Protein AF-A0A7L2STH5-F1 (afdb_monomer_lite)

Organism: NCBI:txid98133

InterPro domains:
  IPR000276 G protein-coupled receptor, rhodopsin-like [PF00001] (1-154)
  IPR000276 G protein-coupled receptor, rhodopsin-like [PR00237] (47-70)
  IPR000276 G protein-coupled receptor, rhodopsin-like [PR00237] (91-115)
  IPR000276 G protein-coupled receptor, rhodopsin-like [PR00237] (137-163)
  IPR000371 P2Y3 purinoceptor [PR01065] (74-92)
  IPR000371 P2Y3 purinoceptor [PR01065] (115-133)
  IPR000371 P2Y3 purinoceptor [PR01065] (158-171)
  IPR000371 P2Y3 purinoceptor [PR01065] (171-186)
  IPR017452 GPCR, rhodopsin-like, 7TM [PS50262] (1-155)

Sequence (187 aa):
VCAAVWFIVIAQCLPTFVFASTGTQRNRTVCYDLSPPDRSAAYFPYGITLTFTGFLLPFVAILACYCSMARILCQKDELIGLAVHKRKDKAVRMVIIVVIVFSISFFPFHLTKTIYLIVRSSPSLPCPALQAFAIAYKCTRPFASMNSVLDPILFYFTQRKFRESTRYLLDKVSSKWRHDHCVTYGS

Secondary structure (DSSP, 8-state):
-HHHHHHHHHHHHTTHHHH-EEEEETTEEEEESS--GGGHHHHHHHHHHHHIIIIIHHHHHHHHHHHHHHHHHHT--TTS-HHHHHHHHHHHHHHHHHHHHHHHHHHHHHHHHHHHHHHHH-TT--HHHHHHHHHHHHHHHHHHHHHHHHHHHHHHHH-HHHHHHHHHHHHHHHHHHHHHHHHHH--

Radius of gyration: 23.77 Å; chains: 1; bounding box: 56×42×69 Å

Foldseek 3Di:
DVVVVVVVVCVLCVCQVVFFDWDADPNDIDTDSQHDLVCLVVSLVSLVVCLCVVPVVVLVVLVVVLVVLVVVLVPDDPPDDPVVNVVSVLVSVLSVVLSVLSCQQPVQQSVLSNVLSVQSNDPDDDPVVNVVSVVSNVVNNVSVVVSVVCVLVSCCVNPPVSVVVVVVVVVVVVVVVVVVCCVPPVD

Structure (mmCIF, N/CA/C/O backbone):
data_AF-A0A7L2STH5-F1
#
_entry.id   AF-A0A7L2STH5-F1
#
loop_
_atom_site.group_PDB
_atom_site.id
_atom_site.type_symbol
_atom_site.label_atom_id
_atom_site.label_alt_id
_atom_site.label_comp_id
_atom_site.label_asym_id
_atom_site.label_entity_id
_atom_site.label_seq_id
_atom_site.pdbx_PDB_ins_code
_atom_site.Cartn_x
_atom_site.Cartn_y
_atom_site.Cartn_z
_atom_site.occupancy
_atom_site.B_iso_or_equiv
_atom_site.auth_seq_id
_atom_site.auth_comp_id
_atom_site.auth_asym_id
_atom_site.auth_atom_id
_atom_site.pdbx_PDB_model_num
ATOM 1 N N . VAL A 1 1 ? -19.960 -9.996 0.647 1.00 86.62 1 VAL A N 1
ATOM 2 C CA . VAL A 1 1 ? -18.998 -8.866 0.556 1.00 86.62 1 VAL A CA 1
ATOM 3 C C . VAL A 1 1 ? -17.549 -9.340 0.646 1.00 86.62 1 VAL A C 1
ATOM 5 O O . VAL A 1 1 ? -16.856 -9.211 -0.348 1.00 86.62 1 VAL A O 1
ATOM 8 N N . CYS A 1 2 ? -17.090 -9.957 1.745 1.00 93.00 2 CYS A N 1
ATOM 9 C CA . CYS A 1 2 ? -15.679 -10.372 1.886 1.00 93.00 2 CYS A CA 1
ATOM 10 C C . CYS A 1 2 ? -15.190 -11.327 0.783 1.00 93.00 2 CYS A C 1
ATOM 12 O O . CYS A 1 2 ? -14.120 -11.112 0.228 1.00 93.00 2 CYS A O 1
ATOM 14 N N . ALA A 1 3 ? -15.990 -12.335 0.417 1.00 94.44 3 ALA A N 1
ATOM 15 C CA . ALA A 1 3 ? -15.651 -13.251 -0.676 1.00 94.44 3 ALA A CA 1
ATOM 16 C C . ALA A 1 3 ? -15.490 -12.526 -2.026 1.00 94.44 3 ALA A C 1
ATOM 18 O O . ALA A 1 3 ? -14.575 -12.826 -2.782 1.00 94.44 3 ALA A O 1
ATOM 19 N N . ALA A 1 4 ? -16.332 -11.521 -2.294 1.00 93.94 4 ALA A N 1
ATOM 20 C CA . ALA A 1 4 ? -16.232 -10.709 -3.503 1.00 93.94 4 ALA A CA 1
ATOM 21 C C . ALA A 1 4 ? -14.956 -9.853 -3.505 1.00 93.94 4 ALA A C 1
ATOM 23 O O . ALA A 1 4 ? -14.278 -9.782 -4.522 1.00 93.94 4 ALA A O 1
ATOM 24 N N . VAL A 1 5 ? -14.589 -9.260 -2.362 1.00 92.12 5 VAL A N 1
ATOM 25 C CA . VAL A 1 5 ? -13.327 -8.511 -2.223 1.00 92.12 5 VAL A CA 1
ATOM 26 C C . VAL A 1 5 ? -12.131 -9.418 -2.505 1.00 92.12 5 VAL A C 1
ATOM 28 O O . VAL A 1 5 ? -11.277 -9.054 -3.305 1.00 92.12 5 VAL A O 1
ATOM 31 N N . TRP A 1 6 ? -12.093 -10.617 -1.919 1.00 94.56 6 TRP A N 1
ATOM 32 C CA . TRP A 1 6 ? -11.024 -11.584 -2.180 1.00 94.56 6 TRP A CA 1
ATOM 33 C C . TRP A 1 6 ? -10.952 -11.999 -3.644 1.00 94.56 6 TRP A C 1
ATOM 35 O O . TRP A 1 6 ? -9.865 -12.025 -4.213 1.00 94.56 6 TRP A O 1
ATOM 45 N N . PHE A 1 7 ? -12.098 -12.272 -4.266 1.00 96.12 7 PHE A N 1
ATOM 46 C CA . PHE A 1 7 ? -12.151 -12.610 -5.683 1.00 96.12 7 PHE A CA 1
ATOM 47 C C . PHE A 1 7 ? -11.594 -11.480 -6.559 1.00 96.12 7 PHE A C 1
ATOM 49 O O . PHE A 1 7 ? -10.762 -11.735 -7.426 1.00 96.12 7 PHE A O 1
ATOM 56 N N . ILE A 1 8 ? -11.985 -10.228 -6.290 1.00 92.62 8 ILE A N 1
ATOM 57 C CA . ILE A 1 8 ? -11.468 -9.049 -6.999 1.00 92.62 8 ILE A CA 1
ATOM 58 C C . ILE A 1 8 ? -9.955 -8.919 -6.796 1.00 92.62 8 ILE A C 1
ATOM 60 O O . ILE A 1 8 ? -9.233 -8.746 -7.773 1.00 92.62 8 ILE A O 1
ATOM 64 N N . VAL A 1 9 ? -9.461 -9.040 -5.560 1.00 93.00 9 VAL A N 1
ATOM 65 C CA . VAL A 1 9 ? -8.022 -8.953 -5.257 1.00 93.00 9 VAL A CA 1
ATOM 66 C C . VAL A 1 9 ? -7.243 -10.035 -6.000 1.00 93.00 9 VAL A C 1
ATOM 68 O O . VAL A 1 9 ? -6.248 -9.727 -6.649 1.00 93.00 9 VAL A O 1
ATOM 71 N N . ILE A 1 10 ? -7.712 -11.284 -5.974 1.00 94.00 10 ILE A N 1
ATOM 72 C CA . ILE A 1 10 ? -7.073 -12.389 -6.696 1.00 94.00 10 ILE A CA 1
ATOM 73 C C . ILE A 1 10 ? -7.047 -12.086 -8.194 1.00 94.00 10 ILE A C 1
ATOM 75 O O . ILE A 1 10 ? -5.976 -12.122 -8.796 1.00 94.00 10 ILE A O 1
ATOM 79 N N . ALA A 1 11 ? -8.190 -11.719 -8.780 1.00 93.44 11 ALA A N 1
ATOM 80 C CA . ALA A 1 11 ? -8.290 -11.387 -10.198 1.00 93.44 11 ALA A CA 1
ATOM 81 C C . ALA A 1 11 ? -7.339 -10.247 -10.597 1.00 93.44 11 ALA A C 1
ATOM 83 O O . ALA A 1 11 ? -6.703 -10.316 -11.646 1.00 93.44 11 ALA A O 1
ATOM 84 N N . GLN A 1 12 ? -7.193 -9.230 -9.745 1.00 90.62 12 GLN A N 1
ATOM 85 C CA . GLN A 1 12 ? -6.251 -8.134 -9.957 1.00 90.62 12 GLN A CA 1
ATOM 86 C C . GLN A 1 12 ? -4.794 -8.555 -9.794 1.00 90.62 12 GLN A C 1
ATOM 88 O O . GLN A 1 12 ? -3.945 -8.013 -10.487 1.00 90.62 12 GLN A O 1
ATOM 93 N N . CYS A 1 13 ? -4.480 -9.503 -8.913 1.00 90.94 13 CYS A N 1
ATOM 94 C CA . CYS A 1 13 ? -3.115 -9.977 -8.716 1.00 90.94 13 CYS A CA 1
ATOM 95 C C . CYS A 1 13 ? -2.650 -10.939 -9.819 1.00 90.94 13 CYS A C 1
ATOM 97 O O . CYS A 1 13 ? -1.448 -10.976 -10.088 1.00 90.94 13 CYS A O 1
ATOM 99 N N . LEU A 1 14 ? -3.559 -11.676 -10.471 1.00 91.31 14 LEU A N 1
ATOM 100 C CA . LEU A 1 14 ? -3.227 -12.688 -11.486 1.00 91.31 14 LEU A CA 1
ATOM 101 C C . LEU A 1 14 ? -2.298 -12.183 -12.610 1.00 91.31 14 LEU A C 1
ATOM 103 O O . LEU A 1 14 ? -1.289 -12.844 -12.868 1.00 91.31 14 LEU A O 1
ATOM 107 N N . PRO A 1 15 ? -2.529 -11.018 -13.250 1.00 88.62 15 PRO A N 1
ATOM 108 C CA . PRO A 1 15 ? -1.648 -10.542 -14.316 1.00 88.62 15 PRO A CA 1
ATOM 109 C C . PRO A 1 15 ? -0.230 -10.216 -13.829 1.00 88.62 15 PRO A C 1
ATOM 111 O O . PRO A 1 15 ? 0.704 -10.212 -14.626 1.00 88.62 15 PRO A O 1
ATOM 114 N N . THR A 1 16 ? -0.024 -10.006 -12.522 1.00 88.50 16 THR A N 1
ATOM 115 C CA . THR A 1 16 ? 1.314 -9.791 -11.948 1.00 88.50 16 THR A CA 1
ATOM 116 C C . THR A 1 16 ? 2.232 -10.972 -12.234 1.00 88.50 16 THR A C 1
ATOM 118 O O . THR A 1 16 ? 3.403 -10.751 -12.515 1.00 88.50 16 THR A O 1
ATOM 121 N N . PHE A 1 17 ? 1.716 -12.205 -12.248 1.00 88.38 17 PHE A N 1
ATOM 122 C CA . PHE A 1 17 ? 2.516 -13.396 -12.550 1.00 88.38 17 PHE A CA 1
ATOM 123 C C . PHE A 1 17 ? 3.045 -13.421 -13.990 1.00 88.38 17 PHE A C 1
ATOM 125 O O . PHE A 1 17 ? 4.073 -14.035 -14.244 1.00 88.38 17 PHE A O 1
ATOM 132 N N . VAL A 1 18 ? 2.385 -12.727 -14.921 1.00 87.44 18 VAL A N 1
ATOM 133 C CA . VAL A 1 18 ? 2.827 -12.619 -16.322 1.00 87.44 18 VAL A CA 1
ATOM 134 C C . VAL A 1 18 ? 3.969 -11.605 -16.471 1.00 87.44 18 VAL A C 1
ATOM 136 O O . VAL A 1 18 ? 4.844 -11.757 -17.326 1.00 87.44 18 VAL A O 1
ATOM 139 N N . PHE A 1 19 ? 3.964 -10.555 -15.646 1.00 86.75 19 PHE A N 1
ATOM 140 C CA . PHE A 1 19 ? 4.980 -9.499 -15.667 1.00 86.75 19 PHE A CA 1
ATOM 141 C C . PHE A 1 19 ? 6.149 -9.752 -14.711 1.00 86.75 19 PHE A C 1
ATOM 143 O O . PHE A 1 19 ? 7.241 -9.222 -14.937 1.00 86.75 19 PHE A O 1
ATOM 150 N N . ALA A 1 20 ? 5.934 -10.564 -13.675 1.00 87.06 20 ALA A N 1
ATOM 151 C CA . ALA A 1 20 ? 6.965 -11.010 -12.756 1.00 87.06 20 ALA A CA 1
ATOM 152 C C . ALA A 1 20 ? 7.995 -11.842 -13.522 1.00 87.06 20 ALA A C 1
ATOM 154 O O . ALA A 1 20 ? 7.691 -12.884 -14.097 1.00 87.06 20 ALA A O 1
ATOM 155 N N . SER A 1 21 ? 9.231 -11.361 -13.533 1.00 88.75 21 SER A N 1
ATOM 156 C CA . SER A 1 21 ? 10.332 -12.025 -14.217 1.00 88.75 21 SER A CA 1
ATOM 157 C C . SER A 1 21 ? 11.617 -11.784 -13.452 1.00 88.75 21 SER A C 1
ATOM 159 O O . SER A 1 21 ? 11.814 -10.734 -12.833 1.00 88.75 21 SER A O 1
ATOM 161 N N . THR A 1 22 ? 12.524 -12.744 -13.536 1.00 89.62 22 THR A N 1
ATOM 162 C CA . THR A 1 22 ? 13.917 -12.544 -13.160 1.00 89.62 22 THR A CA 1
ATOM 163 C C . THR A 1 22 ? 14.709 -12.051 -14.367 1.00 89.62 22 THR A C 1
ATOM 165 O O . THR A 1 22 ? 14.290 -12.201 -15.516 1.00 89.62 22 THR A O 1
ATOM 168 N N . GLY A 1 23 ? 15.840 -11.411 -14.109 1.00 87.81 23 GLY A N 1
ATOM 169 C CA . GLY A 1 23 ? 16.795 -11.029 -15.140 1.00 87.81 23 GLY A CA 1
ATOM 170 C C . GLY A 1 23 ? 18.158 -10.741 -14.535 1.00 87.81 23 GLY A C 1
ATOM 171 O O . GLY A 1 23 ? 18.335 -10.816 -13.318 1.00 87.81 23 GLY A O 1
ATOM 172 N N . THR A 1 24 ? 19.122 -10.395 -15.379 1.00 89.62 24 THR A N 1
ATOM 173 C CA . THR A 1 24 ? 20.491 -10.108 -14.941 1.00 89.62 24 THR A CA 1
ATOM 174 C C . THR A 1 24 ? 20.780 -8.626 -15.105 1.00 89.62 24 THR A C 1
ATOM 176 O O . THR A 1 24 ? 20.715 -8.086 -16.207 1.00 89.62 24 THR A O 1
ATOM 179 N N . GLN A 1 25 ? 21.133 -7.954 -14.011 1.00 85.12 25 GLN A N 1
ATOM 180 C CA . GLN A 1 25 ? 21.538 -6.553 -14.019 1.00 85.12 25 GLN A CA 1
ATOM 181 C C . GLN A 1 25 ? 22.885 -6.407 -13.312 1.00 85.12 25 GLN A C 1
ATOM 183 O O . GLN A 1 25 ? 23.021 -6.782 -12.151 1.00 85.12 25 GLN A O 1
ATOM 188 N N . ARG A 1 26 ? 23.891 -5.849 -14.006 1.00 85.94 26 ARG A N 1
ATOM 189 C CA . ARG A 1 26 ? 25.264 -5.680 -13.478 1.00 85.94 26 ARG A CA 1
ATOM 190 C C . ARG A 1 26 ? 25.838 -6.983 -12.887 1.00 85.94 26 ARG A C 1
ATOM 192 O O . ARG A 1 26 ? 26.334 -6.990 -11.765 1.00 85.94 26 ARG A O 1
ATOM 199 N N . ASN A 1 27 ? 25.724 -8.083 -13.635 1.00 91.75 27 ASN A N 1
ATOM 200 C CA . ASN A 1 27 ? 26.167 -9.426 -13.234 1.00 91.75 27 ASN A CA 1
ATOM 201 C C . ASN A 1 27 ? 25.524 -9.963 -11.935 1.00 91.75 27 ASN A C 1
ATOM 203 O O . ASN A 1 27 ? 26.097 -10.804 -11.247 1.00 91.75 27 ASN A O 1
ATOM 207 N N . ARG A 1 28 ? 24.336 -9.462 -11.572 1.00 90.31 28 ARG A N 1
ATOM 208 C CA . ARG A 1 28 ? 23.531 -9.971 -10.457 1.00 90.31 28 ARG A CA 1
ATOM 209 C C . ARG A 1 28 ? 22.143 -10.350 -10.942 1.00 90.31 28 ARG A C 1
ATOM 211 O O . ARG A 1 28 ? 21.532 -9.607 -11.710 1.00 90.31 28 ARG A O 1
ATOM 218 N N . THR A 1 29 ? 21.637 -11.471 -10.447 1.00 92.19 29 THR A N 1
ATOM 219 C CA . THR A 1 29 ? 20.246 -11.873 -10.654 1.00 92.19 29 THR A CA 1
ATOM 220 C C . THR A 1 29 ? 19.333 -10.941 -9.864 1.00 92.19 29 THR A C 1
ATOM 222 O O . THR A 1 29 ? 19.491 -10.781 -8.653 1.00 92.19 29 THR A O 1
ATOM 225 N N . VAL A 1 30 ? 18.385 -10.310 -10.549 1.00 90.25 30 VAL A N 1
ATOM 226 C CA . VAL A 1 30 ? 17.371 -9.431 -9.962 1.00 90.25 30 VAL A CA 1
ATOM 227 C C . VAL A 1 30 ? 15.982 -9.992 -10.232 1.00 90.25 30 VAL A C 1
ATOM 229 O O . VAL A 1 30 ? 15.727 -10.569 -11.287 1.00 90.25 30 VAL A O 1
ATOM 232 N N . CYS A 1 31 ? 15.077 -9.810 -9.274 1.00 90.25 31 CYS A N 1
ATOM 233 C CA . CYS A 1 31 ? 13.653 -10.059 -9.457 1.00 90.25 31 CYS A CA 1
ATOM 234 C C . CYS A 1 31 ? 12.961 -8.722 -9.730 1.00 90.25 31 CYS A C 1
ATOM 236 O O . CYS A 1 31 ? 13.046 -7.801 -8.910 1.00 90.25 31 CYS A O 1
ATOM 238 N N . TYR A 1 32 ? 12.315 -8.603 -10.888 1.00 87.31 32 TYR A N 1
ATOM 239 C CA . TYR A 1 32 ? 11.509 -7.436 -11.218 1.00 87.31 32 TYR A CA 1
ATOM 240 C C . TYR A 1 32 ? 10.124 -7.597 -10.597 1.00 87.31 32 TYR A C 1
ATOM 242 O O . TYR A 1 32 ? 9.356 -8.473 -10.976 1.00 87.31 32 TYR A O 1
ATOM 250 N N . ASP A 1 33 ? 9.796 -6.718 -9.662 1.00 83.94 33 ASP A N 1
ATOM 251 C CA . ASP A 1 33 ? 8.503 -6.680 -8.974 1.00 83.94 33 ASP A CA 1
ATOM 252 C C . ASP A 1 33 ? 7.444 -5.822 -9.694 1.00 83.94 33 ASP A C 1
ATOM 254 O O . ASP A 1 33 ? 6.274 -5.835 -9.323 1.00 83.94 33 ASP A O 1
ATOM 258 N N . LEU A 1 34 ? 7.853 -5.072 -10.723 1.00 86.00 34 LEU A N 1
ATOM 259 C CA . LEU A 1 34 ? 6.963 -4.382 -11.661 1.00 86.00 34 LEU A CA 1
ATOM 260 C C . LEU A 1 34 ? 6.973 -5.132 -12.997 1.00 86.00 34 LEU A C 1
ATOM 262 O O . LEU A 1 34 ? 6.141 -5.995 -13.248 1.00 86.00 34 LEU A O 1
ATOM 266 N N . SER A 1 35 ? 7.958 -4.808 -13.835 1.00 88.31 35 SER A N 1
ATOM 267 C CA . SER A 1 35 ? 8.249 -5.488 -15.088 1.00 88.31 35 SER A CA 1
ATOM 268 C C . SER A 1 35 ? 9.704 -5.251 -15.516 1.00 88.31 35 SER A C 1
ATOM 270 O O . SER A 1 35 ? 10.304 -4.221 -15.148 1.00 88.31 35 SER A O 1
ATOM 272 N N . PRO A 1 36 ? 10.268 -6.161 -16.327 1.00 85.69 36 PRO A N 1
ATOM 273 C CA . PRO A 1 36 ? 11.510 -5.940 -17.063 1.00 85.69 36 PRO A CA 1
ATOM 274 C C . PRO A 1 36 ? 11.492 -4.656 -17.921 1.00 85.69 36 PRO A C 1
ATOM 276 O O . PRO A 1 36 ? 10.415 -4.200 -18.321 1.00 85.69 36 PRO A O 1
ATOM 279 N N . PRO A 1 37 ? 12.653 -4.023 -18.197 1.00 81.31 37 PRO A N 1
ATOM 280 C CA . PRO A 1 37 ? 12.761 -2.802 -19.011 1.00 81.31 37 PRO A CA 1
ATOM 281 C C . PRO A 1 37 ? 11.996 -2.852 -20.340 1.00 81.31 37 PRO A C 1
ATOM 283 O O . PRO A 1 37 ? 11.258 -1.914 -20.643 1.00 81.31 37 PRO A O 1
ATOM 286 N N . ASP A 1 38 ? 12.096 -3.968 -21.057 1.00 83.69 38 ASP A N 1
ATOM 287 C CA . ASP A 1 38 ? 11.477 -4.248 -22.358 1.00 83.69 38 ASP A CA 1
ATOM 288 C C . ASP A 1 38 ? 9.942 -4.315 -22.317 1.00 83.69 38 ASP A C 1
ATOM 290 O O . ASP A 1 38 ? 9.285 -3.957 -23.290 1.00 83.69 38 ASP A O 1
ATOM 294 N N . ARG A 1 39 ? 9.344 -4.685 -21.176 1.00 86.19 39 ARG A N 1
ATOM 295 C CA . ARG A 1 39 ? 7.877 -4.770 -20.995 1.00 86.19 39 ARG A CA 1
ATOM 296 C C . ARG A 1 39 ? 7.293 -3.610 -20.190 1.00 86.19 39 ARG A C 1
ATOM 298 O O . ARG A 1 39 ? 6.159 -3.681 -19.714 1.00 86.19 39 ARG A O 1
ATOM 305 N N . SER A 1 40 ? 8.060 -2.540 -19.997 1.00 85.62 40 SER A N 1
ATOM 306 C CA . SER A 1 40 ? 7.656 -1.382 -19.188 1.00 85.62 40 SER A CA 1
ATOM 307 C C . SER A 1 40 ? 6.401 -0.682 -19.708 1.00 85.62 40 SER A C 1
ATOM 309 O O . SER A 1 40 ? 5.474 -0.459 -18.932 1.00 85.62 40 SER A O 1
ATOM 311 N N . ALA A 1 41 ? 6.342 -0.408 -21.013 1.00 86.50 41 ALA A N 1
ATOM 312 C CA . ALA A 1 41 ? 5.208 0.259 -21.650 1.00 86.50 41 ALA A CA 1
ATOM 313 C C . ALA A 1 41 ? 3.913 -0.564 -21.544 1.00 86.50 41 ALA A C 1
ATOM 315 O O . ALA A 1 41 ? 2.858 -0.021 -21.231 1.00 86.50 41 ALA A O 1
ATOM 316 N N . ALA A 1 42 ? 4.003 -1.887 -21.719 1.00 89.06 42 ALA A N 1
ATOM 317 C CA . ALA A 1 42 ? 2.864 -2.794 -21.569 1.00 89.06 42 ALA A CA 1
ATOM 318 C C . ALA A 1 42 ? 2.390 -2.912 -20.108 1.00 89.06 42 ALA A C 1
ATOM 320 O O . ALA A 1 42 ? 1.197 -3.060 -19.850 1.00 89.06 42 ALA A O 1
ATOM 321 N N . TYR A 1 43 ? 3.311 -2.822 -19.142 1.00 90.19 43 TYR A N 1
ATOM 322 C CA . TYR A 1 43 ? 2.981 -2.861 -17.716 1.00 90.19 43 TYR A CA 1
ATOM 323 C C . TYR A 1 43 ? 2.338 -1.562 -17.218 1.00 90.19 43 TYR A C 1
ATOM 325 O O . TYR A 1 43 ? 1.527 -1.606 -16.297 1.00 90.19 43 TYR A O 1
ATOM 333 N N . PHE A 1 44 ? 2.691 -0.408 -17.794 1.00 90.12 44 PHE A N 1
ATOM 334 C CA . PHE A 1 44 ? 2.236 0.906 -17.330 1.00 90.12 44 PHE A CA 1
ATOM 335 C C . PHE A 1 44 ? 0.718 1.001 -17.067 1.00 90.12 44 PHE A C 1
ATOM 337 O O . PHE A 1 44 ? 0.361 1.302 -15.924 1.00 90.12 44 PHE A O 1
ATOM 344 N N . PRO A 1 45 ? -0.187 0.703 -18.027 1.00 91.25 45 PRO A N 1
ATOM 345 C CA . PRO A 1 45 ? -1.628 0.812 -17.789 1.00 91.25 45 PRO A CA 1
ATOM 346 C C . PRO A 1 45 ? -2.092 -0.102 -16.651 1.00 91.25 45 PRO A C 1
ATOM 348 O O . PRO A 1 45 ? -2.822 0.341 -15.768 1.00 91.25 45 PRO A O 1
ATOM 351 N N . TYR A 1 46 ? -1.593 -1.339 -16.603 1.00 92.00 46 TYR A N 1
ATOM 352 C CA . TYR A 1 46 ? -1.898 -2.288 -15.534 1.00 92.00 46 TYR A CA 1
ATOM 353 C C . TYR A 1 46 ? -1.415 -1.794 -14.160 1.00 92.00 46 TYR A C 1
ATOM 355 O O . TYR A 1 46 ? -2.172 -1.797 -13.187 1.00 92.00 46 TYR A O 1
ATOM 363 N N . GLY A 1 47 ? -0.174 -1.309 -14.076 1.00 91.69 47 GLY A N 1
ATOM 364 C CA . GLY A 1 47 ? 0.413 -0.778 -12.848 1.00 91.69 47 GLY A CA 1
ATOM 365 C C . GLY A 1 47 ? -0.329 0.446 -12.310 1.00 91.69 47 GLY A C 1
ATOM 366 O O . GLY A 1 47 ? -0.486 0.575 -11.093 1.00 91.69 47 GLY A O 1
ATOM 367 N N . ILE A 1 48 ? -0.817 1.312 -13.202 1.00 91.81 48 ILE A N 1
ATOM 368 C CA . ILE A 1 48 ? -1.668 2.450 -12.851 1.00 91.81 48 ILE A CA 1
ATOM 369 C C . ILE A 1 48 ? -3.030 1.962 -12.354 1.00 91.81 48 ILE A C 1
ATOM 371 O O . ILE A 1 48 ? -3.422 2.341 -11.250 1.00 91.81 48 ILE A O 1
ATOM 375 N N . THR A 1 49 ? -3.709 1.070 -13.083 1.00 91.62 49 THR A N 1
ATOM 376 C CA . THR A 1 49 ? -4.989 0.487 -12.646 1.00 91.62 49 THR A CA 1
ATOM 377 C C . THR A 1 49 ? -4.883 -0.108 -11.245 1.00 91.62 49 THR A C 1
ATOM 379 O O . THR A 1 49 ? -5.704 0.223 -10.394 1.00 91.62 49 THR A O 1
ATOM 382 N N . LEU A 1 50 ? -3.833 -0.888 -10.966 1.00 91.12 50 LEU A N 1
ATOM 383 C CA . LEU A 1 50 ? -3.584 -1.449 -9.636 1.00 91.12 50 LEU A CA 1
ATOM 384 C C . LEU A 1 50 ? -3.436 -0.380 -8.547 1.00 91.12 50 LEU A C 1
ATOM 386 O O . LEU A 1 50 ? -3.948 -0.560 -7.445 1.00 91.12 50 LEU A O 1
ATOM 390 N N . THR A 1 51 ? -2.737 0.726 -8.815 1.00 91.56 51 THR A N 1
ATOM 391 C CA . THR A 1 51 ? -2.623 1.818 -7.835 1.00 91.56 51 THR A CA 1
ATOM 392 C C . THR A 1 51 ? -3.973 2.497 -7.603 1.00 91.56 51 THR A C 1
ATOM 394 O O . THR A 1 51 ? -4.330 2.791 -6.461 1.00 91.56 51 THR A O 1
ATOM 397 N N . PHE A 1 52 ? -4.751 2.725 -8.659 1.00 90.88 52 PHE A N 1
ATOM 398 C CA . PHE A 1 52 ? -6.067 3.347 -8.534 1.00 90.88 52 PHE A CA 1
ATOM 399 C C . PHE A 1 52 ? -7.037 2.470 -7.737 1.00 90.88 52 PHE A C 1
ATOM 401 O O . PHE A 1 52 ? -7.651 2.949 -6.783 1.00 90.88 52 PHE A O 1
ATOM 408 N N . THR A 1 53 ? -7.154 1.188 -8.083 1.00 90.38 53 THR A N 1
ATOM 409 C CA . THR A 1 53 ? -8.108 0.280 -7.434 1.00 90.38 53 THR A CA 1
ATOM 410 C C . THR A 1 53 ? -7.627 -0.215 -6.076 1.00 90.38 53 THR A C 1
ATOM 412 O O . THR A 1 53 ? -8.441 -0.388 -5.175 1.00 90.38 53 THR A O 1
ATOM 415 N N . GLY A 1 54 ? -6.321 -0.437 -5.917 1.00 86.50 54 GLY A N 1
ATOM 416 C CA . GLY A 1 54 ? -5.728 -0.984 -4.697 1.00 86.50 54 GLY A CA 1
ATOM 417 C C . GLY A 1 54 ? -5.425 0.056 -3.619 1.00 86.50 54 GLY A C 1
ATOM 418 O O . GLY A 1 54 ? -5.341 -0.305 -2.449 1.00 86.50 54 GLY A O 1
ATOM 419 N N . PHE A 1 55 ? -5.283 1.336 -3.980 1.00 88.88 55 PHE A N 1
ATOM 420 C CA . PHE A 1 55 ? -4.942 2.394 -3.024 1.00 88.88 55 PHE A CA 1
ATOM 421 C C . PHE A 1 55 ? -5.884 3.596 -3.090 1.00 88.88 55 PHE A C 1
ATOM 423 O O . PHE A 1 55 ? -6.524 3.910 -2.087 1.00 88.88 55 PHE A O 1
ATOM 430 N N . LEU A 1 56 ? -6.007 4.261 -4.245 1.00 89.94 56 LEU A N 1
ATOM 431 C CA . LEU A 1 56 ? -6.722 5.542 -4.312 1.00 89.94 56 LEU A CA 1
ATOM 432 C C . LEU A 1 56 ? -8.216 5.395 -3.996 1.00 89.94 56 LEU A C 1
ATOM 434 O O . LEU A 1 56 ? -8.752 6.164 -3.200 1.00 89.94 56 LEU A O 1
ATOM 438 N N . LEU A 1 57 ? -8.880 4.400 -4.586 1.00 89.69 57 LEU A N 1
ATOM 439 C CA . LEU A 1 57 ? -10.302 4.150 -4.366 1.00 89.69 57 LEU A CA 1
ATOM 440 C C . LEU A 1 57 ? -10.606 3.804 -2.888 1.00 89.69 57 LEU A C 1
ATOM 442 O O . LEU A 1 57 ? -11.450 4.486 -2.301 1.00 89.69 57 LEU A O 1
ATOM 446 N N . PRO A 1 58 ? -9.912 2.840 -2.242 1.00 87.88 58 PRO A N 1
ATOM 447 C CA . PRO A 1 58 ? -10.050 2.602 -0.804 1.00 87.88 58 PRO A CA 1
ATOM 448 C C . PRO A 1 58 ? -9.775 3.846 0.045 1.00 87.88 58 PRO A C 1
ATOM 450 O O . PRO A 1 58 ? -10.538 4.147 0.960 1.00 87.88 58 PRO A O 1
ATOM 453 N N . PHE A 1 59 ? -8.719 4.598 -0.272 1.00 87.88 59 PHE A N 1
ATOM 454 C CA . PHE A 1 59 ? -8.333 5.788 0.482 1.00 87.88 59 PHE A CA 1
ATOM 455 C C . PHE A 1 59 ? -9.418 6.872 0.447 1.00 87.88 59 PHE A C 1
ATOM 457 O O . PHE A 1 59 ? -9.840 7.364 1.495 1.00 87.88 59 PHE A O 1
ATOM 464 N N . VAL A 1 60 ? -9.935 7.193 -0.743 1.00 90.00 60 VAL A N 1
ATOM 465 C CA . VAL A 1 60 ? -11.021 8.169 -0.915 1.00 90.00 60 VAL A CA 1
ATOM 466 C C . VAL A 1 60 ? -12.300 7.696 -0.228 1.00 90.00 60 VAL A C 1
ATOM 468 O O . VAL A 1 60 ? -12.953 8.495 0.441 1.00 90.00 60 VAL A O 1
ATOM 471 N N . ALA A 1 61 ? -12.645 6.410 -0.332 1.00 89.56 61 ALA A N 1
ATOM 472 C CA . ALA A 1 61 ? -13.819 5.862 0.341 1.00 89.56 61 ALA A CA 1
ATOM 473 C C . ALA A 1 61 ? -13.724 6.022 1.868 1.00 89.56 61 ALA A C 1
ATOM 475 O O . ALA A 1 61 ? -14.693 6.449 2.501 1.00 89.56 61 ALA A O 1
ATOM 476 N N . ILE A 1 62 ? -12.555 5.752 2.461 1.00 85.69 62 ILE A N 1
ATOM 477 C CA . ILE A 1 62 ? -12.340 5.924 3.902 1.00 85.69 62 ILE A CA 1
ATOM 478 C C . ILE A 1 62 ? -12.423 7.408 4.291 1.00 85.69 62 ILE A C 1
ATOM 480 O O . ILE A 1 62 ? -13.103 7.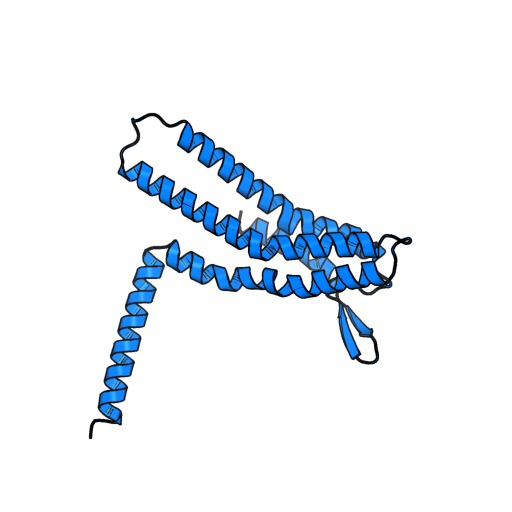740 5.265 1.00 85.69 62 ILE A O 1
ATOM 484 N N . LEU A 1 63 ? -11.797 8.307 3.524 1.00 86.62 63 LEU A N 1
ATOM 485 C CA . LEU A 1 63 ? -11.868 9.752 3.770 1.00 86.62 63 LEU A CA 1
ATOM 486 C C . LEU A 1 63 ? -13.301 10.285 3.672 1.00 86.62 63 LEU A C 1
ATOM 488 O O . LEU A 1 63 ? -13.741 11.021 4.553 1.00 86.62 63 LEU A O 1
ATOM 492 N N . ALA A 1 64 ? -14.058 9.884 2.651 1.00 89.12 64 ALA A N 1
ATOM 493 C CA . ALA A 1 64 ? -15.450 10.288 2.479 1.00 89.12 64 ALA A CA 1
ATOM 494 C C . ALA A 1 64 ? -16.335 9.779 3.628 1.00 89.12 64 ALA A C 1
ATOM 496 O O . ALA A 1 64 ? -17.143 10.538 4.178 1.00 89.12 64 ALA A O 1
ATOM 497 N N . CYS A 1 65 ? -16.148 8.521 4.043 1.00 85.81 65 CYS A N 1
ATOM 498 C CA . CYS A 1 65 ? -16.815 7.960 5.219 1.00 85.81 65 CYS A CA 1
ATOM 499 C C . CYS A 1 65 ? -16.476 8.758 6.486 1.00 85.81 65 CYS A C 1
ATOM 501 O O . CYS A 1 65 ? -17.368 9.078 7.273 1.00 85.81 65 CYS A O 1
ATOM 503 N N . TYR A 1 66 ? -15.206 9.125 6.666 1.00 83.44 66 TYR A N 1
ATOM 504 C CA . TYR A 1 66 ? -14.749 9.919 7.802 1.00 83.44 66 TYR A CA 1
ATOM 505 C C . TYR A 1 66 ? -15.342 11.332 7.800 1.00 83.44 66 TYR A C 1
ATOM 507 O O . TYR A 1 66 ? -15.906 11.747 8.810 1.00 83.44 66 TYR A O 1
ATOM 515 N N . CYS A 1 67 ? -15.292 12.050 6.676 1.00 84.31 67 CYS A N 1
ATOM 516 C CA . CYS A 1 67 ? -15.899 13.374 6.548 1.00 84.31 67 CYS A CA 1
ATOM 517 C C . CYS A 1 67 ? -17.403 13.328 6.842 1.00 84.31 67 CYS A C 1
ATOM 519 O O . CYS A 1 67 ? -17.922 14.200 7.536 1.00 84.31 67 CYS A O 1
ATOM 521 N N . SER A 1 68 ? -18.099 12.294 6.365 1.00 84.12 68 SER A N 1
ATOM 522 C CA . SER A 1 68 ? -19.528 12.095 6.638 1.00 84.12 68 SER A CA 1
ATOM 523 C C . SER A 1 68 ? -19.787 11.849 8.124 1.00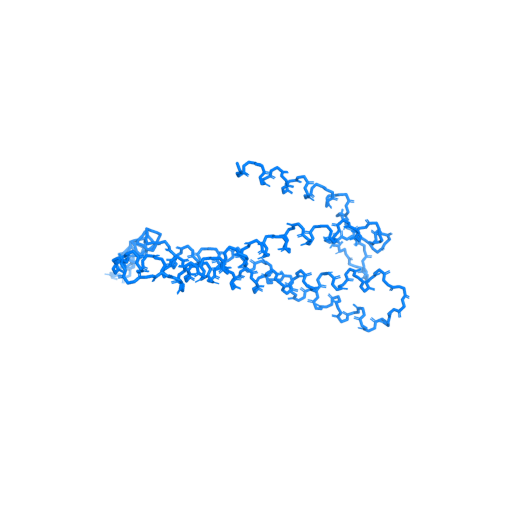 84.12 68 SER A C 1
ATOM 525 O O . SER A 1 68 ? -20.661 12.477 8.718 1.00 84.12 68 SER A O 1
ATOM 527 N N . MET A 1 69 ? -18.985 10.992 8.758 1.00 78.19 69 MET A N 1
ATOM 528 C CA . MET A 1 69 ? -19.069 10.727 10.193 1.00 78.19 69 MET A CA 1
ATOM 529 C C . MET A 1 69 ? -18.778 11.980 11.031 1.00 78.19 69 MET A C 1
ATOM 531 O O . MET A 1 69 ? -19.506 12.247 11.985 1.00 78.19 69 MET A O 1
ATOM 535 N N . ALA A 1 70 ? -17.759 12.761 10.666 1.00 77.19 70 ALA A N 1
ATOM 536 C CA . ALA A 1 70 ? -17.406 14.009 11.334 1.00 77.19 70 ALA A CA 1
ATOM 537 C C . ALA A 1 70 ? -18.535 15.041 11.217 1.00 77.19 70 ALA A C 1
ATOM 539 O O . ALA A 1 70 ? -18.933 15.617 12.223 1.00 77.19 70 ALA A O 1
ATOM 540 N N . ARG A 1 71 ? -19.129 15.205 10.025 1.00 80.69 71 ARG A N 1
ATOM 541 C CA . ARG A 1 71 ? -20.297 16.082 9.823 1.00 80.69 71 ARG A CA 1
ATOM 542 C C . ARG A 1 71 ? -21.477 15.671 10.699 1.00 80.69 71 ARG A C 1
ATOM 544 O O . ARG A 1 71 ? -22.035 16.513 11.392 1.00 80.69 71 ARG A O 1
ATOM 551 N N . ILE A 1 72 ? -21.807 14.378 10.728 1.00 75.38 72 ILE A N 1
ATOM 552 C CA . ILE A 1 72 ? -22.882 13.845 11.578 1.00 75.38 72 ILE A CA 1
ATOM 553 C C . ILE A 1 72 ? -22.588 14.093 13.063 1.00 75.38 72 ILE A C 1
ATOM 555 O O . ILE A 1 72 ? -23.519 14.288 13.841 1.00 75.38 72 ILE A O 1
ATOM 559 N N . LEU A 1 73 ? -21.319 14.046 13.474 1.00 69.25 73 LEU A N 1
ATOM 560 C CA . LEU A 1 73 ? -20.927 14.299 14.857 1.00 69.25 73 LEU A CA 1
ATOM 561 C C . LEU A 1 73 ? -21.008 15.789 15.211 1.00 69.25 73 LEU A C 1
ATOM 563 O O . LEU A 1 73 ? -21.514 16.113 16.278 1.00 69.25 73 LEU A O 1
ATOM 567 N N . CYS A 1 74 ? -20.583 16.679 14.312 1.00 69.12 74 CYS A N 1
ATOM 568 C CA . CYS A 1 74 ? -20.674 18.130 14.497 1.00 69.12 74 CYS A CA 1
ATOM 569 C C . CYS A 1 74 ? -22.116 18.662 14.445 1.00 69.12 74 CYS A C 1
ATOM 571 O O . CYS A 1 74 ? -22.385 19.712 15.011 1.00 69.12 74 CYS A O 1
ATOM 573 N N . GLN A 1 75 ? -23.035 17.963 13.771 1.00 69.50 75 GLN A N 1
ATOM 574 C CA . GLN A 1 75 ? -24.438 18.375 13.626 1.00 69.50 75 GLN A CA 1
ATOM 575 C C . GLN A 1 75 ? -25.364 17.895 14.755 1.00 69.50 75 GLN A C 1
ATOM 577 O O . GLN A 1 75 ? -26.549 18.215 14.730 1.00 69.50 75 GLN A O 1
ATOM 582 N N . LYS A 1 76 ? -24.894 17.085 15.713 1.00 57.91 76 LYS A N 1
ATOM 583 C CA . LYS A 1 76 ? -25.793 16.430 16.675 1.00 57.91 76 LYS A CA 1
ATOM 584 C C . LYS A 1 76 ? -26.003 17.234 17.959 1.00 57.91 76 LYS A C 1
ATOM 586 O O . LYS A 1 76 ? -25.116 17.296 18.803 1.00 57.91 76 LYS A O 1
ATOM 591 N N . ASP A 1 77 ? -27.236 17.739 18.046 1.00 57.25 77 ASP A N 1
ATOM 592 C CA . ASP A 1 77 ? -28.026 18.187 19.199 1.00 57.25 77 ASP A CA 1
ATOM 593 C C . ASP A 1 77 ? -27.693 17.504 20.536 1.00 57.25 77 ASP A C 1
ATOM 595 O O . ASP A 1 77 ? -27.436 16.294 20.593 1.00 57.25 77 ASP A O 1
ATOM 599 N N . GLU A 1 78 ? -27.825 18.273 21.621 1.00 55.00 78 GLU A N 1
ATOM 600 C CA . GLU A 1 78 ? -27.570 17.934 23.035 1.00 55.00 78 GLU A CA 1
ATOM 601 C C . GLU A 1 78 ? -28.326 16.694 23.576 1.00 55.00 78 GLU A C 1
ATOM 603 O O . GLU A 1 78 ? -28.116 16.268 24.711 1.00 55.00 78 GLU A O 1
ATOM 608 N N . LEU A 1 79 ? -29.175 16.052 22.768 1.00 54.69 79 LEU A N 1
ATOM 609 C CA . LEU A 1 79 ? -30.095 14.979 23.165 1.00 54.69 79 LEU A CA 1
ATOM 610 C C . LEU A 1 79 ? -29.488 13.559 23.151 1.00 54.69 79 LEU A C 1
ATOM 612 O O . LEU A 1 79 ? -30.179 12.572 23.411 1.00 54.69 79 LEU A O 1
ATOM 616 N N . ILE A 1 80 ? -28.205 13.399 22.812 1.00 61.56 80 ILE A N 1
ATOM 617 C CA . ILE A 1 80 ? -27.554 12.081 22.739 1.00 61.56 80 ILE A CA 1
ATOM 618 C C . ILE A 1 80 ? -26.735 11.841 24.006 1.00 61.56 80 ILE A C 1
ATOM 620 O O . ILE A 1 80 ? -25.639 12.371 24.160 1.00 61.56 80 ILE A O 1
ATOM 624 N N . GLY A 1 81 ? -27.246 10.977 24.888 1.00 66.62 81 GLY A N 1
ATOM 625 C CA . GLY A 1 81 ? -26.643 10.685 26.190 1.00 66.62 81 GLY A CA 1
ATOM 626 C C . GLY A 1 81 ? -25.124 10.440 26.163 1.00 66.62 81 GLY A C 1
ATOM 627 O O . GLY A 1 81 ? -24.583 9.786 25.262 1.00 66.62 81 GLY A O 1
ATOM 628 N N . LEU A 1 82 ? -24.442 10.919 27.210 1.00 68.62 82 LEU A N 1
ATOM 629 C CA . LEU A 1 82 ? -22.979 10.953 27.386 1.00 68.62 82 LEU A CA 1
ATOM 630 C C . LEU A 1 82 ? -22.257 9.636 27.016 1.00 68.62 82 LEU A C 1
ATOM 632 O O . LEU A 1 82 ? -21.142 9.637 26.489 1.00 68.62 82 LEU A O 1
ATOM 636 N N . ALA A 1 83 ? -22.893 8.488 27.270 1.00 67.69 83 ALA A N 1
ATOM 637 C CA . ALA A 1 83 ? -22.352 7.164 26.960 1.00 67.69 83 ALA A CA 1
ATOM 638 C C . ALA A 1 83 ? -22.284 6.868 25.448 1.00 67.69 83 ALA A C 1
ATOM 640 O O . ALA A 1 83 ? -21.319 6.254 24.980 1.00 67.69 83 ALA A O 1
ATOM 641 N N . VAL A 1 84 ? -23.275 7.316 24.670 1.00 71.44 84 VAL A N 1
ATOM 642 C CA . VAL A 1 84 ? -23.297 7.171 23.206 1.00 71.44 84 VAL A CA 1
ATOM 643 C C . VAL A 1 84 ? -22.272 8.113 22.574 1.00 71.44 84 VAL A C 1
ATOM 645 O O . VAL A 1 84 ? -21.561 7.699 21.657 1.00 71.44 84 VAL A O 1
ATOM 648 N N . HIS A 1 85 ? -22.122 9.327 23.113 1.00 70.44 85 HIS A N 1
ATOM 649 C CA . HIS A 1 85 ? -21.087 10.273 22.687 1.00 70.44 85 HIS A CA 1
ATOM 650 C C . HIS A 1 85 ? -19.673 9.697 22.884 1.00 70.44 85 HIS A C 1
ATOM 652 O O . HIS A 1 85 ? -18.895 9.625 21.933 1.00 70.44 85 HIS A O 1
ATOM 658 N N . LYS A 1 86 ? -19.364 9.152 24.073 1.00 70.31 86 LYS A N 1
ATOM 659 C CA . LYS A 1 86 ? -18.066 8.498 24.352 1.00 70.31 86 LYS A CA 1
ATOM 660 C C . LYS A 1 86 ? -17.775 7.298 23.439 1.00 70.31 86 LYS A C 1
ATOM 662 O O . LYS A 1 86 ? -16.625 7.076 23.063 1.00 70.31 86 LYS A O 1
ATOM 667 N N . ARG A 1 87 ? -18.789 6.497 23.081 1.00 71.06 87 ARG A N 1
ATOM 668 C CA . ARG A 1 87 ? -18.621 5.365 22.146 1.00 71.06 87 ARG A CA 1
ATOM 669 C C . ARG A 1 87 ? -18.337 5.838 20.718 1.00 71.06 87 ARG A C 1
ATOM 671 O O . ARG A 1 87 ? -17.484 5.244 20.059 1.00 71.06 87 ARG A O 1
ATOM 678 N N . LYS A 1 88 ? -19.015 6.896 20.265 1.00 74.19 88 LYS A N 1
ATOM 679 C CA . LYS A 1 88 ? -18.795 7.510 18.947 1.00 74.19 88 LYS A CA 1
ATOM 680 C C . LYS A 1 88 ? -17.413 8.145 18.838 1.00 74.19 88 LYS A C 1
ATOM 682 O O . LYS A 1 88 ? -16.697 7.817 17.902 1.00 74.19 88 LYS A O 1
ATOM 687 N N . ASP A 1 89 ? -17.009 8.949 19.820 1.00 73.62 89 ASP A N 1
ATOM 688 C CA . ASP A 1 89 ? -15.668 9.549 19.874 1.00 73.62 89 ASP A CA 1
ATOM 689 C C . ASP A 1 89 ? -14.565 8.481 19.807 1.00 73.62 89 ASP A C 1
ATOM 691 O O . ASP A 1 89 ? -13.621 8.574 19.021 1.00 73.62 89 ASP A O 1
ATOM 695 N N . LYS A 1 90 ? -14.740 7.379 20.551 1.00 76.56 90 LYS A N 1
ATOM 696 C CA . LYS A 1 90 ? -13.829 6.235 20.462 1.00 76.56 90 LYS A CA 1
ATOM 697 C C . LYS A 1 90 ? -13.770 5.667 1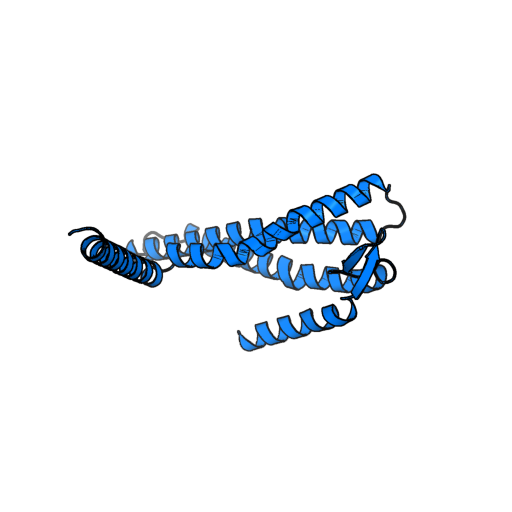9.039 1.00 76.56 90 LYS A C 1
ATOM 699 O O . LYS A 1 90 ? -12.671 5.432 18.549 1.00 76.56 90 LYS A O 1
ATOM 704 N N . ALA A 1 91 ? -14.909 5.426 18.389 1.00 76.44 91 ALA A N 1
ATOM 705 C CA . ALA A 1 91 ? -14.946 4.888 17.027 1.00 76.44 91 ALA A CA 1
ATOM 706 C C . ALA A 1 91 ? -14.276 5.835 16.016 1.00 76.44 91 ALA A C 1
ATOM 708 O O . ALA A 1 91 ? -13.486 5.384 15.190 1.00 76.44 91 ALA A O 1
ATOM 709 N N . VAL A 1 92 ? -14.512 7.143 16.139 1.00 76.69 92 VAL A N 1
ATOM 710 C CA . VAL A 1 92 ? -13.884 8.182 15.308 1.00 76.69 92 VAL A CA 1
ATOM 711 C C . VAL A 1 92 ? -12.370 8.168 15.477 1.00 76.69 92 VAL A C 1
ATOM 713 O O . VAL A 1 92 ? -11.645 8.054 14.490 1.00 76.69 92 VAL A O 1
ATOM 716 N N . ARG A 1 93 ? -11.882 8.191 16.723 1.00 79.81 93 ARG A N 1
ATOM 717 C CA . ARG A 1 93 ? -10.447 8.110 17.016 1.00 79.81 93 ARG A CA 1
ATOM 718 C C . ARG A 1 93 ? -9.815 6.850 16.427 1.00 79.81 93 ARG A C 1
ATOM 720 O O . ARG A 1 93 ? -8.702 6.908 15.918 1.00 79.81 93 ARG A O 1
ATOM 727 N N . MET A 1 94 ? -10.519 5.718 16.466 1.00 79.88 94 MET A N 1
ATOM 728 C CA . MET A 1 94 ? -10.033 4.477 15.859 1.00 79.88 94 MET A CA 1
ATOM 729 C C . MET A 1 94 ? -9.905 4.588 14.338 1.00 79.88 94 MET A C 1
ATOM 731 O O . MET A 1 94 ? -8.874 4.199 13.800 1.00 79.88 94 MET A O 1
ATOM 735 N N . VAL A 1 95 ? -10.907 5.148 13.655 1.00 81.56 95 VAL A N 1
ATOM 736 C CA . VAL A 1 95 ? -10.848 5.377 12.202 1.00 81.56 95 VAL A CA 1
ATOM 737 C C . VAL A 1 95 ? -9.700 6.325 11.844 1.00 81.56 95 VAL A C 1
ATOM 739 O O . VAL A 1 95 ? -8.965 6.037 10.907 1.00 81.56 95 VAL A O 1
ATOM 742 N N . ILE A 1 96 ? -9.480 7.398 12.614 1.00 81.50 96 ILE A N 1
ATOM 743 C CA . ILE A 1 96 ? -8.350 8.323 12.402 1.00 81.50 96 ILE A CA 1
ATOM 744 C C . ILE A 1 96 ? -7.014 7.581 12.489 1.00 81.50 96 ILE A C 1
ATOM 746 O O . ILE A 1 96 ? -6.173 7.733 11.606 1.00 81.50 96 ILE A O 1
ATOM 750 N N . ILE A 1 97 ? -6.820 6.750 13.517 1.00 84.44 97 ILE A N 1
ATOM 751 C CA . ILE A 1 97 ? -5.580 5.978 13.672 1.00 84.44 97 ILE A CA 1
ATOM 752 C C . ILE A 1 97 ? -5.391 5.026 12.484 1.00 84.44 97 ILE A C 1
ATOM 754 O O . ILE A 1 97 ? -4.298 4.986 11.924 1.00 84.44 97 ILE A O 1
ATOM 758 N N . VAL A 1 98 ? -6.443 4.315 12.058 1.00 83.31 98 VAL A N 1
ATOM 759 C CA . VAL A 1 98 ? -6.400 3.441 10.869 1.00 83.31 98 VAL A CA 1
ATOM 760 C C . VAL A 1 98 ? -5.983 4.229 9.628 1.00 83.31 98 VAL A C 1
ATOM 762 O O . VAL A 1 98 ? -5.103 3.787 8.897 1.00 83.31 98 VAL A O 1
ATOM 765 N N . VAL A 1 99 ? -6.570 5.409 9.403 1.00 85.12 99 VAL A N 1
ATOM 766 C CA . VAL A 1 99 ? -6.244 6.268 8.255 1.00 85.12 99 VAL A CA 1
ATOM 767 C C . VAL A 1 99 ? -4.795 6.728 8.301 1.00 85.12 99 VAL A C 1
ATOM 769 O O . VAL A 1 99 ? -4.117 6.664 7.280 1.00 85.12 99 VAL A O 1
ATOM 772 N N . ILE A 1 100 ? -4.301 7.171 9.458 1.00 86.88 100 ILE A N 1
ATOM 773 C CA . ILE A 1 100 ? -2.912 7.620 9.619 1.00 86.88 100 ILE A CA 1
ATOM 774 C C . ILE A 1 100 ? -1.948 6.466 9.336 1.00 86.88 100 ILE A C 1
ATOM 776 O O . ILE A 1 100 ? -1.022 6.625 8.544 1.00 86.88 100 ILE A O 1
ATOM 780 N N . VAL A 1 101 ? -2.193 5.296 9.930 1.00 87.44 101 VAL A N 1
ATOM 781 C CA . VAL A 1 101 ? -1.388 4.082 9.730 1.00 87.44 101 VAL A CA 1
ATOM 782 C C . VAL A 1 101 ? -1.373 3.669 8.261 1.00 87.44 101 VAL A C 1
ATOM 784 O O . VAL A 1 101 ? -0.300 3.472 7.687 1.00 87.44 101 VAL A O 1
ATOM 787 N N . PHE A 1 102 ? -2.548 3.600 7.636 1.00 86.31 102 PHE A N 1
ATOM 788 C CA . PHE A 1 102 ? -2.689 3.259 6.226 1.00 86.31 102 PHE A CA 1
ATOM 789 C C . PHE A 1 102 ? -1.969 4.280 5.337 1.00 86.31 102 PHE A C 1
ATOM 791 O O . PHE A 1 102 ? -1.244 3.902 4.421 1.00 86.31 102 PHE A O 1
ATOM 798 N N . SER A 1 103 ? -2.106 5.574 5.636 1.00 89.06 103 SER A N 1
ATOM 799 C CA . SER A 1 103 ? -1.457 6.651 4.883 1.00 89.06 103 SER A CA 1
ATOM 800 C C . SER A 1 103 ? 0.059 6.553 4.983 1.00 89.06 103 SER A C 1
ATOM 802 O O . SER A 1 103 ? 0.721 6.496 3.956 1.00 89.06 103 SER A O 1
ATOM 804 N N . ILE A 1 104 ? 0.618 6.472 6.192 1.00 89.44 104 ILE A N 1
ATOM 805 C CA . ILE A 1 104 ? 2.071 6.380 6.398 1.00 89.44 104 ILE A CA 1
ATOM 806 C C . ILE A 1 104 ? 2.639 5.121 5.734 1.00 89.44 104 ILE A C 1
ATOM 808 O O . ILE A 1 104 ? 3.732 5.171 5.176 1.00 89.44 104 ILE A O 1
ATOM 812 N N . SER A 1 105 ? 1.893 4.015 5.751 1.00 90.94 105 SER A N 1
ATOM 813 C CA . SER A 1 105 ? 2.352 2.749 5.177 1.00 90.94 105 SER A CA 1
ATOM 814 C C . SER A 1 105 ? 2.281 2.744 3.646 1.00 90.94 105 SER A C 1
ATOM 816 O O . SER A 1 105 ? 3.247 2.407 2.964 1.00 90.94 105 SER A O 1
ATOM 81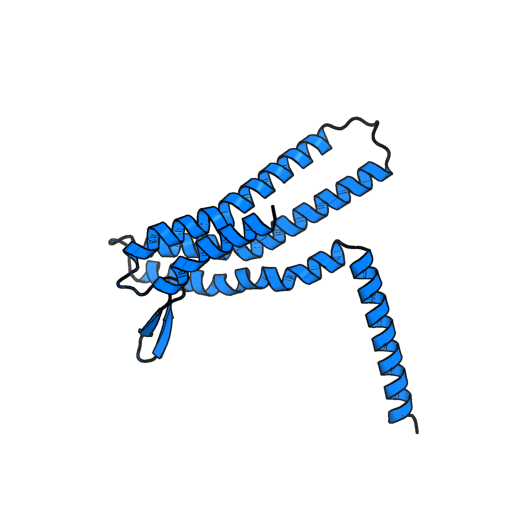8 N N . PHE A 1 106 ? 1.146 3.141 3.071 1.00 90.69 106 PHE A N 1
ATOM 819 C CA . PHE A 1 106 ? 0.874 2.932 1.649 1.00 90.69 106 PHE A CA 1
ATOM 820 C C . PHE A 1 106 ? 1.081 4.173 0.782 1.00 90.69 106 PHE A C 1
ATOM 822 O O . PHE A 1 106 ? 1.517 4.038 -0.363 1.00 90.69 106 PHE A O 1
ATOM 829 N N . PHE A 1 107 ? 0.819 5.381 1.290 1.00 91.12 107 PHE A N 1
ATOM 830 C CA . PHE A 1 107 ? 0.907 6.597 0.476 1.00 91.12 107 PHE A CA 1
ATOM 831 C C . PHE A 1 107 ? 2.323 6.850 -0.069 1.00 91.12 107 PHE A C 1
ATOM 833 O O . PHE A 1 107 ? 2.438 7.040 -1.283 1.00 91.12 107 PHE A O 1
ATOM 840 N N . PRO A 1 108 ? 3.413 6.774 0.731 1.00 92.56 108 PRO A N 1
ATOM 841 C CA . PRO A 1 108 ? 4.764 6.980 0.208 1.00 92.56 108 PRO A CA 1
ATOM 842 C C . PRO A 1 108 ? 5.114 5.984 -0.901 1.00 92.56 108 PRO A C 1
ATOM 844 O O . PRO A 1 108 ? 5.677 6.358 -1.933 1.00 92.56 108 PRO A O 1
ATOM 847 N N . PHE A 1 109 ? 4.741 4.716 -0.712 1.00 93.12 109 PHE A N 1
ATOM 848 C CA . PHE A 1 109 ? 4.989 3.644 -1.669 1.00 93.12 109 PHE A CA 1
ATOM 849 C C . PHE A 1 109 ? 4.226 3.853 -2.982 1.00 93.12 109 PHE A C 1
ATOM 851 O O . PHE A 1 109 ? 4.838 3.868 -4.051 1.00 93.12 109 PHE A O 1
ATOM 858 N N . HIS A 1 110 ? 2.908 4.063 -2.927 1.00 92.44 110 HIS A N 1
ATOM 859 C CA . HIS A 1 110 ? 2.095 4.228 -4.135 1.00 92.44 110 HIS A CA 1
ATOM 860 C C . HIS A 1 110 ? 2.403 5.528 -4.880 1.00 92.44 110 HIS A C 1
ATOM 862 O O . HIS A 1 110 ? 2.403 5.528 -6.115 1.00 92.44 110 HIS A O 1
ATOM 868 N N . LEU A 1 111 ? 2.725 6.609 -4.165 1.00 92.62 111 LEU A N 1
ATOM 869 C CA . LEU A 1 111 ? 3.134 7.874 -4.768 1.00 92.62 111 LEU A CA 1
ATOM 870 C C . LEU A 1 111 ? 4.436 7.705 -5.558 1.00 92.62 111 LEU A C 1
ATOM 872 O O . LEU A 1 111 ? 4.477 7.965 -6.760 1.00 92.62 111 LEU A O 1
ATOM 876 N N . THR A 1 112 ? 5.487 7.204 -4.907 1.00 92.88 112 THR A N 1
ATOM 877 C CA . THR A 1 112 ? 6.795 7.013 -5.556 1.00 92.88 112 THR A CA 1
ATOM 878 C C . THR A 1 112 ? 6.758 5.958 -6.659 1.00 92.88 112 THR A C 1
ATOM 880 O O . THR A 1 112 ? 7.372 6.171 -7.702 1.00 92.88 112 THR A O 1
ATOM 883 N N . LYS A 1 113 ? 5.986 4.871 -6.501 1.00 92.19 113 LYS A N 1
ATOM 884 C CA . LYS A 1 113 ? 5.730 3.889 -7.570 1.00 92.19 113 LYS A CA 1
ATOM 885 C C . LYS A 1 113 ? 5.094 4.550 -8.793 1.00 92.19 113 LYS A C 1
ATOM 887 O O . LYS A 1 113 ? 5.547 4.320 -9.910 1.00 92.19 113 LYS A O 1
ATOM 892 N N . THR A 1 114 ? 4.054 5.359 -8.593 1.00 91.44 114 THR A N 1
ATOM 893 C CA . THR A 1 114 ? 3.325 6.014 -9.692 1.00 91.44 114 THR A CA 1
ATOM 894 C C . THR A 1 114 ? 4.217 7.001 -10.429 1.00 91.44 114 THR A C 1
ATOM 896 O O . THR A 1 114 ? 4.306 6.944 -11.653 1.00 91.44 114 THR A O 1
ATOM 899 N N . ILE A 1 115 ? 4.949 7.842 -9.692 1.00 90.38 115 ILE A N 1
ATOM 900 C CA . ILE A 1 115 ? 5.910 8.778 -10.285 1.00 90.38 115 ILE A CA 1
ATOM 901 C C . ILE A 1 115 ? 6.988 8.012 -11.055 1.00 90.38 115 ILE A C 1
ATOM 903 O O . ILE A 1 115 ? 7.270 8.350 -12.200 1.00 90.38 115 ILE A O 1
ATOM 907 N N . TYR A 1 116 ? 7.547 6.944 -10.478 1.00 90.62 116 TYR A N 1
ATOM 908 C CA . TYR A 1 116 ? 8.548 6.121 -11.154 1.00 90.62 116 TYR A CA 1
ATOM 909 C C . TYR A 1 116 ? 8.011 5.487 -12.447 1.00 90.62 116 TYR A C 1
ATOM 911 O O . TYR A 1 116 ? 8.719 5.485 -13.452 1.00 90.62 116 TYR A O 1
ATOM 919 N N . LEU A 1 117 ? 6.766 4.997 -12.461 1.00 89.31 117 LEU A N 1
ATOM 920 C CA . LEU A 1 117 ? 6.128 4.449 -13.664 1.00 89.31 117 LEU A CA 1
ATOM 921 C C . LEU A 1 117 ? 5.921 5.510 -14.753 1.00 89.31 117 LEU A C 1
ATOM 923 O O . LEU A 1 117 ? 6.188 5.229 -15.921 1.00 89.31 117 LEU A O 1
ATOM 927 N N . ILE A 1 118 ? 5.486 6.717 -14.381 1.00 88.12 118 ILE A N 1
ATOM 928 C CA . ILE A 1 118 ? 5.313 7.841 -15.315 1.00 88.12 118 ILE A CA 1
ATOM 929 C C . ILE A 1 118 ? 6.671 8.247 -15.891 1.00 88.12 118 ILE A C 1
ATOM 931 O O . ILE A 1 118 ? 6.849 8.274 -17.103 1.00 88.12 118 ILE A O 1
ATOM 935 N N . VAL A 1 119 ? 7.654 8.484 -15.022 1.00 87.12 119 VAL A N 1
ATOM 936 C CA . VAL A 1 119 ? 9.006 8.912 -15.404 1.00 87.12 119 VAL A CA 1
ATOM 937 C C . VAL A 1 119 ? 9.700 7.872 -16.284 1.00 87.12 119 VAL A C 1
ATOM 939 O O . VAL A 1 119 ? 10.315 8.237 -17.279 1.00 87.12 119 VAL A O 1
ATOM 942 N N . ARG A 1 120 ? 9.565 6.578 -15.968 1.00 84.12 120 ARG A N 1
ATOM 943 C CA . ARG A 1 120 ? 10.111 5.476 -16.778 1.00 84.12 120 ARG A CA 1
ATOM 944 C C . ARG A 1 120 ? 9.449 5.359 -18.155 1.00 84.12 120 ARG A C 1
ATOM 946 O O . ARG A 1 120 ? 10.077 4.823 -19.061 1.00 84.12 120 ARG A O 1
ATOM 953 N N . SER A 1 121 ? 8.207 5.818 -18.300 1.00 81.44 121 SER A N 1
ATOM 954 C CA . SER A 1 121 ? 7.466 5.770 -19.569 1.00 81.44 121 SER A CA 1
ATOM 955 C C . SER A 1 121 ? 7.688 7.017 -20.435 1.00 81.44 121 SER A C 1
ATOM 957 O O . SER A 1 121 ? 7.340 7.009 -21.613 1.00 81.44 121 SER A O 1
ATOM 959 N N . SER A 1 122 ? 8.283 8.075 -19.877 1.00 80.12 122 SER A N 1
ATOM 960 C CA . SER A 1 122 ? 8.580 9.323 -20.582 1.00 80.12 122 SER A CA 1
ATOM 961 C C . SER A 1 122 ? 9.963 9.273 -21.253 1.00 80.12 122 SER A C 1
ATOM 963 O O . SER A 1 122 ? 10.968 9.137 -20.555 1.00 80.12 122 SER A O 1
ATOM 965 N N . PRO A 1 123 ? 10.062 9.451 -22.583 1.00 69.94 123 PRO A N 1
ATOM 966 C CA . PRO A 1 123 ? 11.323 9.315 -23.322 1.00 69.94 123 PRO A CA 1
ATOM 967 C C . PRO A 1 123 ? 12.330 10.468 -23.125 1.00 69.94 123 PRO A C 1
ATOM 969 O O . PRO A 1 123 ? 13.447 10.391 -23.625 1.00 69.94 123 PRO A O 1
ATOM 972 N N . SER A 1 124 ? 11.965 11.535 -22.410 1.00 74.56 124 SER A N 1
ATOM 973 C CA . SER A 1 124 ? 12.676 12.825 -22.414 1.00 74.56 124 SER A CA 1
ATOM 974 C C . SER A 1 124 ? 13.280 13.256 -21.064 1.00 74.56 124 SER A C 1
ATOM 976 O O . SER A 1 124 ? 13.687 14.408 -20.920 1.00 74.56 124 SER A O 1
ATOM 978 N N . LEU A 1 125 ? 13.369 12.368 -20.064 1.00 77.62 125 LEU A N 1
ATOM 979 C CA . LEU A 1 125 ? 13.892 12.718 -18.732 1.00 77.62 125 LEU A CA 1
ATOM 980 C C . LEU A 1 125 ? 15.398 12.423 -18.554 1.00 77.62 125 LEU A C 1
ATOM 982 O O . LEU A 1 125 ? 15.871 11.365 -18.973 1.00 77.62 125 LEU A O 1
ATOM 986 N N . PRO A 1 126 ? 16.159 13.300 -17.862 1.00 82.62 126 PRO A N 1
ATOM 987 C CA . PRO A 1 126 ? 17.570 13.062 -17.557 1.00 82.62 126 PRO A CA 1
ATOM 988 C C . PRO A 1 126 ? 17.795 11.807 -16.699 1.00 82.62 126 PRO A C 1
ATOM 990 O O . PRO A 1 126 ? 17.071 11.555 -15.731 1.00 82.62 126 PRO A O 1
ATOM 993 N N . CYS A 1 127 ? 18.871 11.065 -16.981 1.00 80.62 127 CYS A N 1
ATOM 994 C CA . CYS A 1 127 ? 19.252 9.851 -16.243 1.00 80.62 127 CYS A CA 1
ATOM 995 C C . CYS A 1 127 ? 19.368 10.044 -14.708 1.00 80.62 127 CYS A C 1
ATOM 997 O O . CYS A 1 127 ? 18.858 9.191 -13.973 1.00 80.62 127 CYS A O 1
ATOM 999 N N . PRO A 1 128 ? 19.933 11.156 -14.181 1.00 86.06 128 PRO A N 1
ATOM 1000 C CA . PRO A 1 128 ? 19.990 11.388 -12.734 1.00 86.06 128 PRO A CA 1
ATOM 1001 C C . PRO A 1 128 ? 18.607 11.486 -12.076 1.00 86.06 128 PRO A C 1
ATOM 1003 O O . PRO A 1 128 ? 18.404 10.962 -10.982 1.00 86.06 128 PRO A O 1
ATOM 1006 N N . ALA A 1 129 ? 17.631 12.097 -12.758 1.00 84.06 129 ALA A N 1
ATOM 1007 C CA . ALA A 1 129 ? 16.266 12.212 -12.250 1.00 84.06 129 ALA A CA 1
ATOM 1008 C C . ALA A 1 129 ? 15.587 10.835 -12.177 1.00 84.06 129 ALA A C 1
ATOM 1010 O O . ALA A 1 129 ? 14.999 10.482 -11.154 1.00 84.06 129 ALA A O 1
ATOM 1011 N N . LEU A 1 130 ? 15.736 10.010 -13.221 1.00 85.19 130 LEU A N 1
ATOM 1012 C CA . LEU A 1 130 ? 15.229 8.633 -13.232 1.00 85.19 130 LEU A CA 1
ATOM 1013 C C . LEU A 1 130 ? 15.828 7.795 -12.088 1.00 85.19 130 LEU A C 1
ATOM 1015 O O . LEU A 1 130 ? 15.107 7.043 -11.427 1.00 85.19 130 LEU A O 1
ATOM 1019 N N . GLN A 1 131 ? 17.131 7.938 -11.826 1.00 87.31 131 GLN A N 1
ATOM 1020 C CA . GLN A 1 131 ? 17.800 7.256 -10.716 1.00 87.31 131 GLN A CA 1
ATOM 1021 C C . GLN A 1 131 ? 17.278 7.718 -9.354 1.00 87.31 131 GLN A C 1
ATOM 1023 O O . GLN A 1 131 ? 17.012 6.871 -8.500 1.00 87.31 131 GLN A O 1
ATOM 1028 N N . ALA A 1 132 ? 17.072 9.022 -9.163 1.00 89.75 132 ALA A N 1
ATOM 1029 C CA . ALA A 1 132 ? 16.522 9.562 -7.924 1.00 89.75 132 ALA A CA 1
ATOM 1030 C C . ALA A 1 132 ? 15.134 8.973 -7.616 1.00 89.75 132 ALA A C 1
ATOM 1032 O O . ALA A 1 132 ? 14.911 8.468 -6.513 1.00 89.75 132 ALA A O 1
ATOM 1033 N N . PHE A 1 133 ? 14.227 8.931 -8.599 1.00 90.12 133 PHE A N 1
ATOM 1034 C CA . PHE A 1 133 ? 12.900 8.330 -8.412 1.00 90.12 133 PHE A CA 1
ATOM 1035 C C . PHE A 1 133 ? 12.953 6.814 -8.204 1.00 90.12 133 PHE A C 1
ATOM 1037 O O . PHE A 1 133 ? 12.193 6.282 -7.395 1.00 90.12 133 PHE A O 1
ATOM 1044 N N . ALA A 1 134 ? 13.874 6.113 -8.871 1.00 88.44 134 ALA A N 1
ATOM 1045 C CA . ALA A 1 134 ? 14.085 4.686 -8.644 1.00 88.44 134 ALA A CA 1
ATOM 1046 C C . ALA A 1 134 ? 14.580 4.394 -7.216 1.00 88.44 134 ALA A C 1
ATOM 1048 O O . ALA A 1 134 ? 14.148 3.417 -6.604 1.00 88.44 134 ALA A O 1
ATOM 1049 N N . ILE A 1 135 ? 15.475 5.229 -6.677 1.00 90.38 135 ILE A N 1
ATOM 1050 C CA . ILE A 1 135 ? 15.958 5.124 -5.294 1.00 90.38 135 ILE A CA 1
ATOM 1051 C C . ILE A 1 135 ? 14.818 5.428 -4.323 1.00 90.38 135 ILE A C 1
ATOM 1053 O O . ILE A 1 135 ? 14.562 4.619 -3.435 1.00 90.38 135 ILE A O 1
ATOM 1057 N N . ALA A 1 136 ? 14.090 6.529 -4.527 1.00 93.06 136 ALA A N 1
ATOM 1058 C CA . ALA A 1 136 ? 12.953 6.900 -3.688 1.00 93.06 136 ALA A CA 1
ATOM 1059 C C . ALA A 1 136 ? 11.919 5.767 -3.610 1.00 93.06 136 ALA A C 1
ATOM 1061 O O . ALA A 1 136 ? 11.539 5.358 -2.517 1.00 93.06 136 ALA A O 1
ATOM 1062 N N . TYR A 1 137 ? 11.543 5.191 -4.754 1.00 92.31 137 TYR A N 1
ATOM 1063 C CA . TYR A 1 137 ? 10.648 4.038 -4.817 1.00 92.31 137 TYR A CA 1
ATOM 1064 C C . TYR A 1 137 ? 11.178 2.815 -4.051 1.00 92.31 137 TYR A C 1
ATOM 1066 O O . TYR A 1 137 ? 10.416 2.133 -3.370 1.00 92.31 137 TYR A O 1
ATOM 1074 N N . LYS A 1 138 ? 12.481 2.521 -4.118 1.00 90.69 138 LYS A N 1
ATOM 1075 C CA . LYS A 1 138 ? 13.072 1.422 -3.335 1.00 90.69 138 LYS A CA 1
ATOM 1076 C C . LYS A 1 138 ? 13.022 1.707 -1.834 1.00 90.69 138 LYS A C 1
ATOM 1078 O O . LYS A 1 138 ? 12.695 0.805 -1.067 1.00 90.69 138 LYS A O 1
ATOM 1083 N N . CYS A 1 139 ? 13.299 2.945 -1.428 1.00 93.69 139 CYS A N 1
ATOM 1084 C CA . CYS A 1 139 ? 13.280 3.372 -0.030 1.00 93.69 139 CYS A CA 1
ATOM 1085 C C . CYS A 1 139 ? 11.873 3.399 0.579 1.00 93.69 139 CYS A C 1
ATOM 1087 O O . CYS A 1 139 ? 11.742 3.256 1.790 1.00 93.69 139 CYS A O 1
ATOM 1089 N N . THR A 1 140 ? 10.821 3.562 -0.225 1.00 93.56 140 THR A N 1
ATOM 1090 C CA . THR A 1 140 ? 9.433 3.574 0.261 1.00 93.56 140 THR A CA 1
ATOM 1091 C C . THR A 1 140 ? 8.799 2.186 0.348 1.00 93.56 140 THR A C 1
ATOM 1093 O O . THR A 1 140 ? 7.770 2.039 1.001 1.00 93.56 140 THR A O 1
ATOM 1096 N N . ARG A 1 141 ? 9.402 1.141 -0.238 1.00 91.25 141 ARG A N 1
ATOM 1097 C CA . ARG A 1 141 ? 8.893 -0.242 -0.129 1.00 91.25 141 ARG A CA 1
ATOM 1098 C C . ARG A 1 141 ? 8.678 -0.724 1.307 1.00 91.25 141 ARG A C 1
ATOM 1100 O O . ARG A 1 141 ? 7.625 -1.306 1.554 1.00 91.25 141 ARG A O 1
ATOM 1107 N N . PRO A 1 142 ? 9.607 -0.504 2.259 1.00 92.94 142 PRO A N 1
ATOM 1108 C CA . PRO A 1 142 ? 9.429 -0.981 3.626 1.00 92.94 142 PRO A CA 1
ATOM 1109 C C . PRO A 1 142 ? 8.212 -0.369 4.323 1.00 92.94 142 PRO A C 1
ATOM 1111 O O . PRO A 1 142 ? 7.616 -1.030 5.167 1.00 92.94 142 PRO A O 1
ATOM 1114 N N . PHE A 1 143 ? 7.801 0.849 3.944 1.00 91.88 143 PHE A N 1
ATOM 1115 C CA . PHE A 1 143 ? 6.605 1.484 4.500 1.00 91.88 143 PHE A CA 1
ATOM 1116 C C . PHE A 1 143 ? 5.352 0.661 4.201 1.00 91.88 143 PHE A C 1
ATOM 1118 O O . PHE A 1 143 ? 4.535 0.467 5.095 1.00 91.88 143 PHE A O 1
ATOM 1125 N N . ALA A 1 144 ? 5.234 0.078 3.003 1.00 90.44 144 ALA A N 1
ATOM 1126 C CA . ALA A 1 144 ? 4.095 -0.781 2.677 1.00 90.44 144 ALA A CA 1
ATOM 1127 C C . ALA A 1 144 ? 4.033 -2.013 3.601 1.00 90.44 144 ALA A C 1
ATOM 1129 O O . ALA A 1 144 ? 2.953 -2.411 4.036 1.00 90.44 144 ALA A O 1
ATOM 1130 N N . SER A 1 145 ? 5.191 -2.567 3.972 1.00 90.00 145 SER A N 1
ATOM 1131 C CA . SER A 1 145 ? 5.289 -3.684 4.919 1.00 90.00 145 SER A CA 1
ATOM 1132 C C . SER A 1 145 ? 4.947 -3.295 6.362 1.00 90.00 145 SER A C 1
ATOM 1134 O O . SER A 1 145 ? 4.557 -4.162 7.146 1.00 90.00 145 SER A O 1
ATOM 1136 N N . MET A 1 146 ? 5.057 -2.012 6.736 1.00 89.06 146 MET A N 1
ATOM 1137 C CA . MET A 1 146 ? 4.708 -1.551 8.087 1.00 89.06 146 MET A CA 1
ATOM 1138 C C . MET A 1 146 ? 3.229 -1.762 8.403 1.00 89.06 146 MET A C 1
ATOM 1140 O O . MET A 1 146 ? 2.908 -2.000 9.565 1.00 89.06 146 MET A O 1
ATOM 1144 N N . ASN A 1 147 ? 2.339 -1.751 7.403 1.00 87.31 147 ASN A N 1
ATOM 1145 C CA . ASN A 1 147 ? 0.911 -1.956 7.637 1.00 87.31 147 ASN A CA 1
ATOM 1146 C C . ASN A 1 147 ? 0.638 -3.274 8.384 1.00 87.31 147 ASN A C 1
ATOM 1148 O O . ASN A 1 147 ? -0.073 -3.277 9.383 1.00 87.31 147 ASN A O 1
ATOM 1152 N N . SER A 1 148 ? 1.290 -4.368 7.980 1.00 89.19 148 SER A N 1
ATOM 1153 C CA . SER A 1 148 ? 1.137 -5.674 8.636 1.00 89.19 148 SER A CA 1
ATOM 1154 C C . SER A 1 148 ? 1.676 -5.707 10.072 1.00 89.19 148 SER A C 1
ATOM 1156 O O . SER A 1 148 ? 1.170 -6.458 10.902 1.00 89.19 148 SER A O 1
ATOM 1158 N N . VAL A 1 149 ? 2.691 -4.897 10.393 1.00 86.06 149 VAL A N 1
ATOM 1159 C CA . VAL A 1 149 ? 3.234 -4.770 11.761 1.00 86.06 149 VAL A CA 1
ATOM 1160 C C . VAL A 1 149 ? 2.324 -3.904 12.636 1.00 86.06 149 VAL A C 1
ATOM 1162 O O . VAL A 1 149 ? 2.209 -4.121 13.843 1.00 86.06 149 VAL A O 1
ATOM 1165 N N . LEU A 1 150 ? 1.664 -2.919 12.029 1.00 83.94 150 LEU A N 1
ATOM 1166 C CA . LEU A 1 150 ? 0.785 -1.980 12.716 1.00 83.94 150 LEU A CA 1
ATOM 1167 C C . LEU A 1 150 ? -0.598 -2.580 13.005 1.00 83.94 150 LEU A C 1
ATOM 1169 O O . LEU A 1 150 ? -1.244 -2.136 13.954 1.00 83.94 150 LEU A O 1
ATOM 1173 N N . ASP A 1 151 ? -1.019 -3.619 12.279 1.00 85.19 151 ASP A N 1
ATOM 1174 C CA . ASP A 1 151 ? -2.290 -4.317 12.506 1.00 85.19 151 ASP A CA 1
ATOM 1175 C C . ASP A 1 151 ? -2.424 -4.854 13.957 1.00 85.19 151 ASP A C 1
ATOM 1177 O O . ASP A 1 151 ? -3.367 -4.451 14.647 1.00 85.19 151 ASP A O 1
ATOM 1181 N N . PRO A 1 152 ? -1.500 -5.673 14.516 1.00 83.50 152 PRO A N 1
ATOM 1182 C CA . PRO A 1 152 ? -1.566 -6.111 15.920 1.00 83.50 152 PRO A CA 1
ATOM 1183 C C . PRO A 1 152 ? -1.588 -4.967 16.940 1.00 83.50 152 PRO A C 1
ATOM 1185 O O . PRO A 1 152 ? -2.308 -5.030 17.941 1.00 83.50 152 PRO A O 1
ATOM 1188 N N . ILE A 1 153 ? -0.812 -3.911 16.686 1.00 81.38 153 ILE A N 1
ATOM 1189 C CA . ILE A 1 153 ? -0.728 -2.729 17.553 1.00 81.38 153 ILE A CA 1
ATOM 1190 C C . ILE A 1 153 ? -2.086 -2.028 17.575 1.00 81.38 153 ILE A C 1
ATOM 1192 O O . ILE A 1 153 ? -2.637 -1.733 18.641 1.00 81.38 153 ILE A O 1
ATOM 1196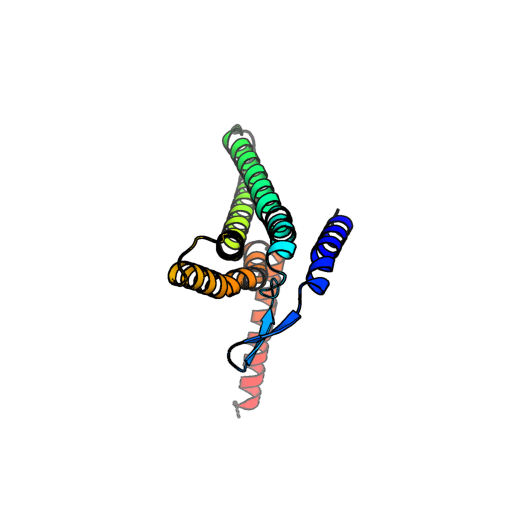 N N . LEU A 1 154 ? -2.671 -1.828 16.396 1.00 81.62 154 LEU A N 1
ATOM 1197 C CA . LEU A 1 154 ? -4.002 -1.278 16.245 1.00 81.62 154 LEU A CA 1
ATOM 1198 C C . LEU A 1 154 ? -5.028 -2.152 16.980 1.00 81.62 154 LEU A C 1
ATOM 1200 O O . LEU A 1 154 ? -5.814 -1.620 17.763 1.00 81.62 154 LEU A O 1
ATOM 1204 N N . PHE A 1 155 ? -5.012 -3.475 16.809 1.00 82.31 155 PHE A N 1
ATOM 1205 C CA . PHE A 1 155 ? -5.932 -4.382 17.508 1.00 82.31 155 PHE A CA 1
ATOM 1206 C C . PHE A 1 155 ? -5.838 -4.261 19.031 1.00 82.31 155 PHE A C 1
ATOM 1208 O O . PHE A 1 155 ? -6.870 -4.159 19.700 1.00 82.31 155 PHE A O 1
ATOM 1215 N N . TYR A 1 156 ? -4.626 -4.169 19.576 1.00 81.12 156 TYR A N 1
ATOM 1216 C CA . TYR A 1 156 ? -4.403 -3.975 21.006 1.00 81.12 156 TYR A CA 1
ATOM 1217 C C . TYR A 1 156 ? -4.998 -2.663 21.540 1.00 81.12 156 TYR A C 1
ATOM 1219 O O . TYR A 1 156 ? -5.677 -2.659 22.573 1.00 81.12 156 TYR A O 1
ATOM 1227 N N . PHE A 1 157 ? -4.812 -1.546 20.835 1.00 75.44 157 PHE A N 1
ATOM 1228 C CA . PHE A 1 157 ? -5.347 -0.251 21.276 1.00 75.44 157 PHE A CA 1
ATOM 1229 C C . PHE A 1 157 ? -6.850 -0.086 21.013 1.00 75.44 157 PHE A C 1
ATOM 1231 O O . PHE A 1 157 ? -7.544 0.644 21.733 1.00 75.44 157 PHE A O 1
ATOM 1238 N N . THR A 1 158 ? -7.379 -0.768 20.000 1.00 72.50 158 THR A N 1
ATOM 1239 C CA . THR A 1 158 ? -8.773 -0.631 19.568 1.00 72.50 158 THR A CA 1
ATOM 1240 C C . THR A 1 158 ? -9.722 -1.573 20.315 1.00 72.50 158 THR A C 1
ATOM 1242 O O . THR A 1 158 ? -10.802 -1.149 20.771 1.00 72.50 158 THR A O 1
ATOM 1245 N N . GLN A 1 159 ? -9.323 -2.833 20.506 1.00 79.88 159 GLN A N 1
ATOM 1246 C CA . GLN A 1 159 ? -10.168 -3.894 21.047 1.00 79.88 159 GLN A CA 1
ATOM 1247 C C . GLN A 1 159 ? -9.877 -4.161 22.527 1.00 79.88 159 GLN A C 1
ATOM 1249 O O . GLN A 1 159 ? -8.816 -4.648 22.906 1.00 79.88 159 GLN A O 1
ATOM 1254 N N . ARG A 1 160 ? -10.876 -3.913 23.389 1.00 75.88 160 ARG A N 1
ATOM 1255 C CA . ARG A 1 160 ? -10.754 -4.165 24.839 1.00 75.88 160 ARG A CA 1
ATOM 1256 C C . ARG A 1 160 ? -10.484 -5.637 25.154 1.00 75.88 160 ARG A C 1
ATOM 1258 O O . ARG A 1 160 ? -9.600 -5.914 25.951 1.00 75.88 160 ARG A O 1
ATOM 1265 N N . LYS A 1 161 ? -11.187 -6.549 24.471 1.00 77.19 161 LYS A N 1
ATOM 1266 C CA . LYS A 1 161 ? -11.016 -8.001 24.634 1.00 77.19 161 LYS A CA 1
ATOM 1267 C C . LYS A 1 161 ? -9.595 -8.454 24.297 1.00 77.19 161 LYS A C 1
ATOM 1269 O O . LYS A 1 161 ? -9.020 -9.240 25.037 1.00 77.19 161 LYS A O 1
ATOM 1274 N N . PHE A 1 162 ? -9.021 -7.928 23.211 1.00 77.81 162 PHE A N 1
ATOM 1275 C CA . PHE A 1 162 ? -7.647 -8.245 22.824 1.00 77.81 162 PHE A CA 1
ATOM 1276 C C . PHE A 1 162 ? -6.666 -7.762 23.894 1.00 77.81 162 PHE A C 1
ATOM 1278 O O . PHE A 1 162 ? -5.872 -8.548 24.391 1.00 77.81 162 PHE A O 1
ATOM 1285 N N . ARG A 1 163 ? -6.803 -6.510 24.346 1.00 81.12 163 ARG A N 1
ATOM 1286 C CA . ARG A 1 163 ? -5.978 -5.941 25.420 1.00 81.12 163 ARG A CA 1
ATOM 1287 C C . ARG A 1 163 ? -6.035 -6.745 26.724 1.00 81.12 163 ARG A C 1
ATOM 1289 O O . ARG A 1 163 ? -4.999 -6.983 27.338 1.00 81.12 163 ARG A O 1
ATOM 1296 N N . GLU A 1 164 ? -7.230 -7.144 27.151 1.00 84.69 164 GLU A N 1
ATOM 1297 C CA . GLU A 1 164 ? -7.437 -7.955 28.359 1.00 84.69 164 GLU A CA 1
ATOM 1298 C C . GLU A 1 164 ? -6.804 -9.344 28.215 1.00 84.69 164 GLU A C 1
ATOM 1300 O O . GLU A 1 164 ? -6.077 -9.780 29.107 1.00 84.69 164 GLU A O 1
ATOM 1305 N N . SER A 1 165 ? -6.993 -9.996 27.063 1.00 83.88 165 SER A N 1
ATOM 1306 C CA . SER A 1 165 ? -6.380 -11.294 26.771 1.00 83.88 165 SER A CA 1
ATOM 1307 C C . SER A 1 165 ? -4.852 -11.215 26.717 1.00 83.88 165 SER A C 1
ATOM 1309 O O . SER A 1 165 ? -4.179 -12.081 27.272 1.00 83.88 165 SER A O 1
ATOM 1311 N N . THR A 1 166 ? -4.280 -10.184 26.086 1.00 82.81 166 THR A N 1
ATOM 1312 C CA . THR A 1 166 ? -2.824 -9.982 26.035 1.00 82.81 166 THR A CA 1
ATOM 1313 C C . THR A 1 166 ? -2.253 -9.764 27.434 1.00 82.81 166 THR A C 1
ATOM 1315 O O . THR A 1 166 ? -1.243 -10.374 27.774 1.00 82.81 166 THR A O 1
ATOM 1318 N N . ARG A 1 167 ? -2.910 -8.948 28.273 1.00 84.50 167 ARG A N 1
ATOM 1319 C CA . ARG A 1 167 ? -2.473 -8.711 29.658 1.00 84.50 167 ARG A CA 1
ATOM 1320 C C . ARG A 1 167 ? -2.506 -9.996 30.487 1.00 84.50 167 ARG A C 1
ATOM 1322 O O . ARG A 1 167 ? -1.521 -10.307 31.142 1.00 84.50 167 ARG A O 1
ATOM 1329 N N . TYR A 1 168 ? -3.587 -10.771 30.386 1.00 89.25 168 TYR A N 1
ATOM 1330 C CA . TYR A 1 168 ? -3.700 -12.072 31.049 1.00 89.25 168 TYR A CA 1
ATOM 1331 C C . TYR A 1 168 ? -2.570 -13.033 30.641 1.00 89.25 168 TYR A C 1
ATOM 1333 O O . TYR A 1 168 ? -1.965 -13.681 31.495 1.00 89.25 168 TYR A O 1
ATOM 1341 N N . LEU A 1 169 ? -2.250 -13.109 29.345 1.00 88.81 169 LEU A N 1
ATOM 1342 C CA . LEU A 1 169 ? -1.162 -13.955 28.851 1.00 88.81 169 LEU A CA 1
ATOM 1343 C C . LEU A 1 169 ? 0.212 -13.481 29.341 1.00 88.81 169 LEU A C 1
ATOM 1345 O O . LEU A 1 169 ? 1.016 -14.314 29.752 1.00 88.81 169 LEU A O 1
ATOM 1349 N N . LEU A 1 170 ? 0.474 -12.172 29.341 1.00 88.56 170 LEU A N 1
ATOM 1350 C CA . LEU A 1 170 ? 1.728 -11.607 29.852 1.00 88.56 170 LEU A CA 1
ATOM 1351 C C . LEU A 1 170 ? 1.905 -11.876 31.350 1.00 88.56 170 LEU A C 1
ATOM 1353 O O . LEU A 1 170 ? 2.983 -12.303 31.761 1.00 88.56 170 LEU A O 1
ATOM 1357 N N . ASP A 1 171 ? 0.849 -11.709 32.149 1.00 90.38 171 ASP A N 1
ATOM 1358 C CA . ASP A 1 171 ? 0.873 -12.009 33.586 1.00 90.38 171 ASP A CA 1
ATOM 1359 C C . ASP A 1 171 ? 1.128 -13.511 33.829 1.00 90.38 171 ASP A C 1
ATOM 1361 O O . ASP A 1 171 ? 1.921 -13.894 34.697 1.00 90.38 171 ASP A O 1
ATOM 1365 N N . LYS A 1 172 ? 0.529 -14.386 33.010 1.00 89.88 172 LYS A N 1
ATOM 1366 C CA . LYS A 1 172 ? 0.734 -15.842 33.074 1.00 89.88 172 LYS A CA 1
ATOM 1367 C C . LYS A 1 172 ? 2.149 -16.266 32.659 1.00 89.88 172 LYS A C 1
ATOM 1369 O O . LYS A 1 172 ? 2.735 -17.140 33.290 1.00 89.88 172 LYS A O 1
ATOM 1374 N N . VAL A 1 173 ? 2.717 -15.655 31.620 1.00 89.31 173 VAL A N 1
ATOM 1375 C CA . VAL A 1 173 ? 4.097 -15.932 31.185 1.00 89.31 173 VAL A CA 1
ATOM 1376 C C . VAL A 1 173 ? 5.100 -15.383 32.196 1.00 89.31 173 VAL A C 1
ATOM 1378 O O . VAL A 1 173 ? 6.039 -16.089 32.547 1.00 89.31 173 VAL A O 1
ATOM 1381 N N . SER A 1 174 ? 4.884 -14.172 32.719 1.00 89.25 174 SER A N 1
ATOM 1382 C CA . SER A 1 174 ? 5.750 -13.577 33.743 1.00 89.25 174 SER A CA 1
ATOM 1383 C C . SER A 1 174 ? 5.754 -14.401 35.029 1.00 89.25 174 SER A C 1
ATOM 1385 O O . SER A 1 174 ? 6.820 -14.637 35.592 1.00 89.25 174 SER A O 1
ATOM 1387 N N . SER A 1 175 ? 4.589 -14.868 35.488 1.00 88.50 175 SER A N 1
ATOM 1388 C CA . SER A 1 175 ? 4.492 -15.734 36.672 1.00 88.50 175 SER A CA 1
ATOM 1389 C C . SER A 1 175 ? 5.143 -17.098 36.446 1.00 88.50 175 SER A C 1
ATOM 1391 O O . SER A 1 175 ? 5.891 -17.547 37.312 1.00 88.50 175 SER A O 1
ATOM 1393 N N . LYS A 1 176 ? 4.947 -17.715 35.272 1.00 87.81 176 LYS A N 1
ATOM 1394 C CA . LYS A 1 176 ? 5.623 -18.966 34.904 1.00 87.81 176 LYS A CA 1
ATOM 1395 C C . LYS A 1 176 ? 7.145 -18.804 34.859 1.00 87.81 176 LYS A C 1
ATOM 1397 O O . LYS A 1 176 ? 7.849 -19.579 35.489 1.00 87.81 176 LYS A O 1
ATOM 1402 N N . TRP A 1 177 ? 7.643 -17.763 34.194 1.00 84.69 177 TRP A N 1
ATOM 1403 C CA . TRP A 1 177 ? 9.079 -17.482 34.112 1.00 84.69 177 TRP A CA 1
ATOM 1404 C C . TRP A 1 177 ? 9.695 -17.259 35.498 1.00 84.69 177 TRP A C 1
ATOM 1406 O O . TRP A 1 177 ? 10.777 -17.760 35.781 1.00 84.69 177 TRP A O 1
ATOM 1416 N N . ARG A 1 178 ? 8.978 -16.567 36.394 1.00 84.31 178 ARG A N 1
ATOM 1417 C CA . ARG A 1 178 ? 9.407 -16.338 37.783 1.00 84.31 178 ARG A CA 1
ATOM 1418 C C . ARG A 1 178 ? 9.453 -17.633 38.599 1.00 84.31 178 ARG A C 1
ATOM 1420 O O . ARG A 1 178 ? 10.382 -17.820 39.377 1.00 84.31 178 ARG A O 1
ATOM 1427 N N . HIS A 1 179 ? 8.476 -18.518 38.405 1.00 84.12 179 HIS A N 1
ATOM 1428 C CA . HIS A 1 179 ? 8.444 -19.837 39.033 1.00 84.12 179 HIS A CA 1
ATOM 1429 C C . HIS A 1 179 ? 9.603 -20.717 38.537 1.00 84.12 179 HIS A C 1
ATOM 1431 O O . HIS A 1 179 ? 10.343 -21.263 39.351 1.00 84.12 179 HIS A O 1
ATOM 1437 N N . ASP A 1 180 ? 9.816 -20.794 37.220 1.00 81.38 180 ASP A N 1
ATOM 1438 C CA . ASP A 1 180 ? 10.892 -21.588 36.611 1.00 81.38 180 ASP A CA 1
ATOM 1439 C C . ASP A 1 180 ? 12.283 -21.079 37.044 1.00 81.38 180 ASP A C 1
ATOM 1441 O O . ASP A 1 180 ? 13.158 -21.873 37.392 1.00 81.38 180 ASP A O 1
ATOM 1445 N N . HIS A 1 181 ? 12.482 -19.757 37.127 1.00 80.50 181 HIS A N 1
ATOM 1446 C CA . HIS A 1 181 ? 13.726 -19.175 37.649 1.00 80.50 181 HIS A CA 1
ATOM 1447 C C . HIS A 1 181 ? 13.982 -19.518 39.122 1.00 80.50 181 HIS A C 1
ATOM 1449 O O . HIS A 1 181 ? 15.123 -19.799 39.487 1.00 80.50 181 HIS A O 1
ATOM 1455 N N . CYS A 1 182 ? 12.943 -19.506 39.962 1.00 75.00 182 CYS A N 1
ATOM 1456 C CA . CYS A 1 182 ? 13.074 -19.826 41.384 1.00 75.00 182 CYS A CA 1
ATOM 1457 C C . CYS A 1 182 ? 13.426 -21.305 41.606 1.00 75.00 182 CYS A C 1
ATOM 1459 O O . CYS A 1 182 ? 14.208 -21.619 42.496 1.00 75.00 182 CYS A O 1
ATOM 1461 N N . VAL A 1 183 ? 12.887 -22.202 40.775 1.00 76.31 183 VAL A N 1
ATOM 1462 C CA . VAL A 1 183 ? 13.182 -23.643 40.830 1.00 76.31 183 VAL A CA 1
ATOM 1463 C C . VAL A 1 183 ? 14.596 -23.956 40.326 1.00 76.31 183 VAL A C 1
ATOM 1465 O O . VAL A 1 183 ? 15.245 -24.847 40.858 1.00 76.31 183 VAL A O 1
ATOM 1468 N N . THR A 1 184 ? 15.089 -23.228 39.319 1.00 74.12 184 THR A N 1
ATOM 1469 C CA . THR A 1 184 ? 16.364 -23.559 38.652 1.00 74.12 184 THR A CA 1
ATOM 1470 C C . THR A 1 184 ? 17.594 -22.954 39.343 1.00 74.12 184 THR A C 1
ATOM 1472 O O . THR A 1 184 ? 18.679 -23.517 39.245 1.00 74.12 184 THR A O 1
ATOM 1475 N N . TYR A 1 185 ? 17.447 -21.820 40.039 1.00 64.88 185 TYR A N 1
ATOM 1476 C CA . TYR A 1 185 ? 18.569 -21.066 40.632 1.00 64.88 185 TYR A CA 1
ATOM 1477 C C . TYR A 1 185 ? 18.420 -20.788 42.139 1.00 64.88 185 TYR A C 1
ATOM 1479 O O . TYR A 1 185 ? 19.220 -20.047 42.702 1.00 64.88 185 TYR A O 1
ATOM 1487 N N . GLY A 1 186 ? 17.384 -21.326 42.790 1.00 59.59 186 GLY A N 1
ATOM 1488 C CA . GLY A 1 186 ? 17.073 -21.087 44.205 1.00 59.59 186 GLY A CA 1
ATOM 1489 C C . GLY A 1 186 ? 17.540 -22.178 45.176 1.00 59.59 186 GLY A C 1
ATOM 1490 O O . GLY A 1 186 ? 16.922 -22.320 46.227 1.00 59.59 186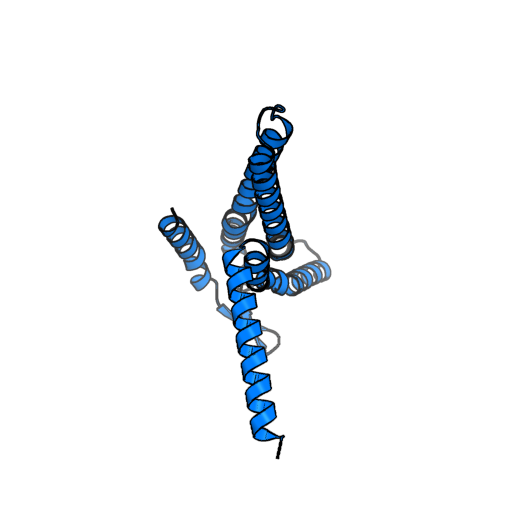 GLY A O 1
ATOM 1491 N N . SER A 1 187 ? 18.559 -22.974 44.826 1.00 46.62 187 SER A N 1
ATOM 1492 C CA . SER A 1 187 ? 19.177 -23.996 45.696 1.00 46.62 187 SER A CA 1
ATOM 1493 C C . SER A 1 187 ? 20.634 -23.666 45.981 1.00 46.62 187 SER A C 1
ATOM 1495 O O . SER A 1 187 ? 21.347 -23.356 45.002 1.00 46.62 187 SER A O 1
#

pLDDT: mean 84.4, std 8.68, range [46.62, 96.12]